Protein AF-A0A1Q5TEV9-F1 (afdb_monomer_lite)

Radius of gyration: 26.61 Å; chains: 1; bounding box: 48×66×104 Å

InterPro domains:
  IPR002022 Pectate lyase [PF00544] (60-199)
  IPR011050 Pectin lyase fold/virulence factor [SSF51126] (22-53)
  IPR011050 Pectin lyase fold/virulence factor [SSF51126] (56-199)
  IPR012334 Pectin lyase fold [G3DSA:2.160.20.10] (52-200)

pLDDT: mean 74.26, std 22.57, range [34.81, 98.56]

Organism: NCBI:txid1316194

Foldseek 3Di:
DDDDDDDDDPDDPPPDPPDPPPDDDPDPAEDFAEDDPDPDDDDDDPDVVVVVVVCPDAAAEHEYELYEYEPEADPLPEADHQYEYEAALYEYYQHPHEHYNAQDNYQYEAFLYEYENGAHDYDDDPHGYAYAADAPVCQCLCCVQVVHGTEHYYYHNYDDDDHHRSVSSVPPDPDDDPDDGDHNVVSVVSSVQQHHPPSPPPPPPVPVPPDPPDPDDDDDDDDDDDDDDDDDDDDDDDDDD

Sequence (241 aa):
MTLQRTILVAFALLGATVQAAGVSGTAFGFATGTTGGGNATPATPSDISQLTDLGYGKNDKVTFTGNYIHHTSGRSPKLEFNSYWHVYNNFWFNNTGHAFDVGEGTKALIEGNVFQQVKTPFLEDSSPGKTFAVTSSDKSTCDSKLGRTCAVNTFTSSGTLSAGDETVLSSWPSGESGIDVLDADQVKSSVLSNAGIGKLSSSSSSRKVRQFDVPAPLAPVLSSADPGATPCATPSGAAPT

Structure (mmCIF, N/CA/C/O backbone):
data_AF-A0A1Q5TEV9-F1
#
_entry.id   AF-A0A1Q5TEV9-F1
#
loop_
_atom_site.group_PDB
_atom_site.id
_atom_site.type_symbol
_atom_site.label_atom_id
_atom_site.label_alt_id
_atom_site.label_comp_id
_atom_site.label_asym_id
_atom_site.label_entity_id
_atom_site.label_seq_id
_atom_site.pdbx_PDB_ins_code
_atom_site.Cartn_x
_atom_site.Cartn_y
_atom_site.Cartn_z
_atom_site.occupancy
_atom_site.B_iso_or_equiv
_atom_site.auth_seq_id
_atom_site.auth_comp_id
_atom_site.auth_asym_id
_atom_site.auth_atom_id
_atom_site.pdbx_PDB_model_num
ATOM 1 N N . MET A 1 1 ? -4.378 -42.571 57.774 1.00 49.28 1 MET A N 1
ATOM 2 C CA . MET A 1 1 ? -3.957 -42.784 56.373 1.00 49.28 1 MET A CA 1
ATOM 3 C C . MET A 1 1 ? -5.203 -43.062 55.545 1.00 49.28 1 MET A C 1
ATOM 5 O O . MET A 1 1 ? -5.669 -44.187 55.565 1.00 49.28 1 MET A O 1
ATOM 9 N N . THR A 1 2 ? -5.765 -42.058 54.870 1.00 38.94 2 THR A N 1
ATOM 10 C CA . THR A 1 2 ? -6.862 -42.243 53.896 1.00 38.94 2 THR A CA 1
ATOM 11 C C . THR A 1 2 ? -6.840 -41.103 52.876 1.00 38.94 2 THR A C 1
ATOM 13 O O . THR A 1 2 ? -7.430 -40.048 53.064 1.00 38.94 2 THR A O 1
ATOM 16 N N . LEU A 1 3 ? -6.025 -41.350 51.851 1.00 43.97 3 LEU A N 1
ATOM 17 C CA . LEU A 1 3 ? -6.140 -41.023 50.428 1.00 43.97 3 LEU A CA 1
ATOM 18 C C . LEU A 1 3 ? -6.980 -39.801 49.997 1.00 43.97 3 LEU A C 1
ATOM 20 O O . LEU A 1 3 ? -8.199 -39.850 49.843 1.00 43.97 3 LEU A O 1
ATOM 24 N N . GLN A 1 4 ? -6.248 -38.737 49.678 1.00 44.50 4 GLN A N 1
ATOM 25 C CA . GLN A 1 4 ? -6.665 -37.542 48.953 1.00 44.50 4 GLN A CA 1
ATOM 26 C C . GLN A 1 4 ? -7.024 -37.924 47.500 1.00 44.50 4 GLN A C 1
ATOM 28 O O . GLN A 1 4 ? -6.181 -38.429 46.760 1.00 44.50 4 GLN A O 1
ATOM 33 N N . ARG A 1 5 ? -8.283 -37.727 47.086 1.00 47.06 5 ARG A N 1
ATOM 34 C CA . ARG A 1 5 ? -8.722 -37.912 45.691 1.00 47.06 5 ARG A CA 1
ATOM 35 C C . ARG A 1 5 ? -8.547 -36.603 44.928 1.00 47.06 5 ARG A C 1
ATOM 37 O O . ARG A 1 5 ? -9.398 -35.722 44.985 1.00 47.06 5 ARG A O 1
ATOM 44 N N . THR A 1 6 ? -7.430 -36.490 44.224 1.00 48.22 6 THR A N 1
ATOM 45 C CA . THR A 1 6 ? -7.148 -35.412 43.274 1.00 48.22 6 THR A CA 1
ATOM 46 C C . THR A 1 6 ? -8.065 -35.564 42.059 1.00 48.22 6 THR A C 1
ATOM 48 O O . THR A 1 6 ? -7.903 -36.491 41.268 1.00 48.22 6 THR A O 1
ATOM 51 N N . ILE A 1 7 ? -9.051 -34.678 41.916 1.00 55.06 7 ILE A N 1
ATOM 52 C CA . ILE A 1 7 ? -9.864 -34.561 40.700 1.00 55.06 7 ILE A CA 1
ATOM 53 C C . ILE A 1 7 ? -9.099 -33.650 39.734 1.00 55.06 7 ILE A C 1
ATOM 55 O O . ILE A 1 7 ? -9.026 -32.440 39.940 1.00 55.06 7 ILE A O 1
ATOM 59 N N . LEU A 1 8 ? -8.501 -34.240 38.694 1.00 45.12 8 LEU A N 1
ATOM 60 C CA . LEU A 1 8 ? -8.042 -33.511 37.512 1.00 45.12 8 LEU A CA 1
ATOM 61 C C . LEU A 1 8 ? -9.272 -32.982 36.762 1.00 45.12 8 LEU A C 1
ATOM 63 O O . LEU A 1 8 ? -10.027 -33.760 36.182 1.00 45.12 8 LEU A O 1
ATOM 67 N N . VAL A 1 9 ? -9.462 -31.664 36.747 1.00 51.12 9 VAL A N 1
ATOM 68 C CA . VAL A 1 9 ? -10.394 -31.006 35.825 1.00 51.12 9 VAL A CA 1
ATOM 69 C C . VAL A 1 9 ? -9.638 -30.749 34.524 1.00 51.12 9 VAL A C 1
ATOM 71 O O . VAL A 1 9 ? -8.831 -29.827 34.431 1.00 51.12 9 VAL A O 1
ATOM 74 N N . ALA A 1 10 ? -9.867 -31.599 33.524 1.00 48.78 10 ALA A N 1
ATOM 75 C CA . ALA A 1 10 ? -9.421 -31.360 32.159 1.00 48.78 10 ALA A CA 1
ATOM 76 C C . ALA A 1 10 ? -10.306 -30.267 31.536 1.00 48.78 10 ALA A C 1
ATOM 78 O O . ALA A 1 10 ? -11.454 -30.518 31.172 1.00 48.78 10 ALA A O 1
ATOM 79 N N . PHE A 1 11 ? -9.785 -29.043 31.436 1.00 47.84 11 PHE A N 1
ATOM 80 C CA . PHE A 1 11 ? -10.389 -27.990 30.621 1.00 47.84 11 PHE A CA 1
ATOM 81 C C . PHE A 1 11 ? -10.175 -28.347 29.145 1.00 47.84 11 PHE A C 1
ATOM 83 O O . PHE A 1 11 ? -9.089 -28.167 28.597 1.00 47.84 11 PHE A O 1
ATOM 90 N N . ALA A 1 12 ? -11.206 -28.902 28.508 1.00 51.69 12 ALA A N 1
ATOM 91 C CA . ALA A 1 12 ? -11.240 -29.066 27.064 1.00 51.69 12 ALA A CA 1
ATOM 92 C C . ALA A 1 12 ? -11.287 -27.672 26.415 1.00 51.69 12 ALA A C 1
ATOM 94 O O . ALA A 1 12 ? -12.281 -26.956 26.532 1.00 51.69 12 ALA A O 1
ATOM 95 N N . LEU A 1 13 ? -10.191 -27.284 25.758 1.00 46.53 13 LEU A N 1
ATOM 96 C CA . LEU A 1 13 ? -10.136 -26.116 24.885 1.00 46.53 13 LEU A CA 1
ATOM 97 C C . LEU A 1 13 ? -11.118 -26.342 23.725 1.00 46.53 13 LEU A C 1
ATOM 99 O O . LEU A 1 13 ? -10.847 -27.111 22.802 1.00 46.53 13 LEU A O 1
ATOM 103 N N . LEU A 1 14 ? -12.268 -25.672 23.773 1.00 49.47 14 LEU A N 1
ATOM 104 C CA . LEU A 1 14 ? -13.134 -25.505 22.614 1.00 49.47 14 LEU A CA 1
ATOM 105 C C . LEU A 1 14 ? -12.445 -24.499 21.680 1.00 49.47 14 LEU A C 1
ATOM 107 O O . LEU A 1 14 ? -12.565 -23.288 21.847 1.00 49.47 14 LEU A O 1
ATOM 111 N N . GLY A 1 15 ? -11.657 -25.005 20.732 1.00 47.19 15 GLY A N 1
ATOM 112 C CA . GLY A 1 15 ? -11.126 -24.196 19.642 1.00 47.19 15 GLY A CA 1
ATOM 113 C C . GLY A 1 15 ? -12.282 -23.698 18.781 1.00 47.19 15 GLY A C 1
ATOM 114 O O . GLY A 1 15 ? -12.928 -24.487 18.093 1.00 47.19 15 GLY A O 1
ATOM 115 N N . ALA A 1 16 ? -12.562 -22.397 18.828 1.00 43.59 16 ALA A N 1
ATOM 116 C CA . ALA A 1 16 ? -13.436 -21.759 17.859 1.00 43.59 16 ALA A CA 1
ATOM 117 C C . ALA A 1 16 ? -12.744 -21.826 16.492 1.00 43.59 16 ALA A C 1
ATOM 119 O O . ALA A 1 16 ? -11.769 -21.123 16.235 1.00 43.59 16 ALA A O 1
ATOM 120 N N . THR A 1 17 ? -13.220 -22.704 15.612 1.00 47.72 17 THR A N 1
ATOM 121 C CA . THR A 1 17 ? -12.857 -22.650 14.198 1.00 47.72 17 THR A CA 1
ATOM 122 C C . THR A 1 17 ? -13.462 -21.372 13.629 1.00 47.72 17 THR A C 1
ATOM 124 O O . THR A 1 17 ? -14.671 -21.324 13.388 1.00 47.72 17 THR A O 1
ATOM 127 N N . VAL A 1 18 ? -12.644 -20.334 13.449 1.00 40.66 18 VAL A N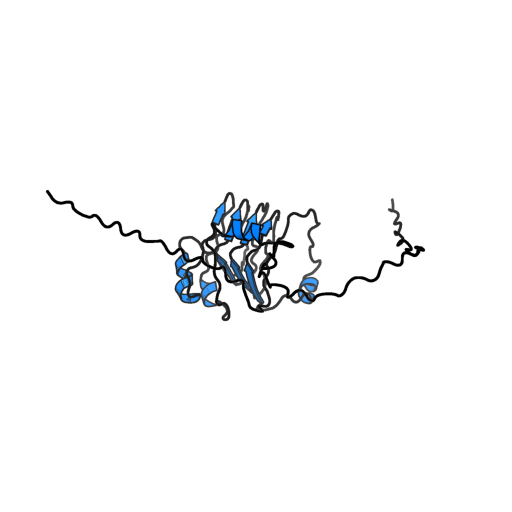 1
ATOM 128 C CA . VAL A 1 18 ? -12.990 -19.184 12.609 1.00 40.66 18 VAL A CA 1
ATOM 129 C C . VAL A 1 18 ? -13.270 -19.735 11.217 1.00 40.66 18 VAL A C 1
ATOM 131 O O . VAL A 1 18 ? -12.376 -20.190 10.506 1.00 40.66 18 VAL A O 1
ATOM 134 N N . GLN A 1 19 ? -14.547 -19.783 10.860 1.00 37.06 19 GLN A N 1
ATOM 135 C CA . GLN A 1 19 ? -14.960 -20.008 9.488 1.00 37.06 19 GLN A CA 1
ATOM 136 C C . GLN A 1 19 ? -14.710 -18.691 8.769 1.00 37.06 19 GLN A C 1
ATOM 138 O O . GLN A 1 19 ? -15.382 -17.703 9.052 1.00 37.06 19 GLN A O 1
ATOM 143 N N . ALA A 1 20 ? -13.718 -18.676 7.878 1.00 36.50 20 ALA A N 1
ATOM 144 C CA . ALA A 1 20 ? -13.546 -17.595 6.923 1.00 36.50 20 ALA A CA 1
ATOM 145 C C . ALA A 1 20 ? -14.853 -17.481 6.127 1.00 36.50 20 ALA A C 1
ATOM 147 O O . ALA A 1 20 ? -15.162 -18.323 5.279 1.00 36.50 20 ALA A O 1
ATOM 148 N N . ALA A 1 21 ? -15.674 -16.494 6.479 1.00 34.81 21 ALA A N 1
ATOM 149 C CA . ALA A 1 21 ? -16.882 -16.187 5.748 1.00 34.81 21 ALA A CA 1
ATOM 150 C C . ALA A 1 21 ? -16.441 -15.664 4.381 1.00 34.81 21 ALA A C 1
ATOM 152 O O . ALA A 1 21 ? -15.852 -14.592 4.273 1.00 34.81 21 ALA A O 1
ATOM 153 N N . GLY A 1 22 ? -16.682 -16.455 3.336 1.00 42.91 22 GLY A N 1
ATOM 154 C CA . GLY A 1 22 ? -16.539 -15.970 1.972 1.00 42.91 22 GLY A CA 1
ATOM 155 C C . GLY A 1 22 ? -17.362 -14.695 1.813 1.00 42.91 22 GLY A C 1
ATOM 156 O O . GLY A 1 22 ? -18.514 -14.639 2.245 1.00 42.91 22 GLY A O 1
ATOM 157 N N . VAL A 1 23 ? -16.759 -13.671 1.212 1.00 36.81 23 VAL A N 1
ATOM 158 C CA . VAL A 1 23 ? -17.450 -12.445 0.808 1.00 36.81 23 VAL A CA 1
ATOM 159 C C . VAL A 1 23 ? -18.697 -12.818 0.003 1.00 36.81 23 VAL A C 1
ATOM 161 O O . VAL A 1 23 ? -18.608 -13.324 -1.113 1.00 36.81 23 VAL A O 1
ATOM 164 N N . SER A 1 24 ? -19.871 -12.595 0.593 1.00 41.16 24 SER A N 1
ATOM 165 C CA . SER A 1 24 ? -21.163 -12.713 -0.077 1.00 41.16 24 SER A CA 1
ATOM 166 C C . SER A 1 24 ? -21.778 -11.325 -0.173 1.00 41.16 24 SER A C 1
ATOM 168 O O . SER A 1 24 ? -22.426 -10.851 0.757 1.00 41.16 24 SER A O 1
ATOM 170 N N . GLY A 1 25 ? -21.571 -10.685 -1.319 1.00 40.25 25 GLY A N 1
ATOM 171 C CA . GLY A 1 25 ? -22.183 -9.416 -1.688 1.00 40.25 25 GLY A CA 1
ATOM 172 C C . GLY A 1 25 ? -21.761 -9.009 -3.097 1.00 40.25 25 GLY A C 1
ATOM 173 O O . GLY A 1 25 ? -20.634 -9.262 -3.515 1.00 40.25 25 GLY A O 1
ATOM 174 N N . THR A 1 26 ? -22.664 -8.388 -3.851 1.00 38.28 26 THR A N 1
ATOM 175 C CA . THR A 1 26 ? -22.340 -7.724 -5.120 1.00 38.28 26 THR A CA 1
ATOM 176 C C . THR A 1 26 ? -21.677 -6.381 -4.818 1.00 38.28 26 THR A C 1
ATOM 178 O O . THR A 1 26 ? -22.368 -5.366 -4.739 1.00 38.28 26 THR A O 1
ATOM 181 N N . ALA A 1 27 ? -20.359 -6.351 -4.618 1.00 37.97 27 ALA A N 1
ATOM 182 C CA . ALA A 1 27 ? -19.628 -5.088 -4.675 1.00 37.97 27 ALA A CA 1
ATOM 183 C C . ALA A 1 27 ? -19.049 -4.914 -6.082 1.00 37.97 27 ALA A C 1
ATOM 185 O O . ALA A 1 27 ? -18.309 -5.764 -6.580 1.00 37.97 27 ALA A O 1
ATOM 186 N N . PHE A 1 28 ? -19.403 -3.812 -6.734 1.00 37.12 28 PHE A N 1
ATOM 187 C CA . PHE A 1 28 ? -18.706 -3.359 -7.929 1.00 37.12 28 PHE A CA 1
ATOM 188 C C . PHE A 1 28 ? -17.264 -2.987 -7.531 1.00 37.12 28 PHE A C 1
ATOM 190 O O . PHE A 1 28 ? -17.086 -2.240 -6.574 1.00 37.12 28 PHE A O 1
ATOM 197 N N . GLY A 1 29 ? -16.248 -3.500 -8.241 1.00 51.00 29 GLY A N 1
ATOM 198 C CA . GLY A 1 29 ? -14.864 -3.008 -8.122 1.00 51.00 29 GLY A CA 1
ATOM 199 C C . GLY A 1 29 ? -13.860 -3.827 -7.292 1.00 51.00 29 GLY A C 1
ATOM 200 O O . GLY A 1 29 ? -12.837 -3.271 -6.901 1.00 51.00 29 GLY A O 1
ATOM 201 N N . PHE A 1 30 ? -14.083 -5.122 -7.036 1.00 54.03 30 PHE A N 1
ATOM 202 C CA . PHE A 1 30 ? -13.032 -5.985 -6.471 1.00 54.03 30 PHE A CA 1
ATOM 203 C C . PHE A 1 30 ? -11.981 -6.345 -7.530 1.00 54.03 30 PHE A C 1
ATOM 205 O O . PHE A 1 30 ? -12.242 -7.139 -8.434 1.00 54.03 30 PHE A O 1
ATOM 212 N N . ALA A 1 31 ? -10.773 -5.804 -7.387 1.00 58.62 31 ALA A N 1
ATOM 213 C CA . ALA A 1 31 ? -9.600 -6.304 -8.092 1.00 58.62 31 ALA A CA 1
ATOM 214 C C . ALA A 1 31 ? -8.951 -7.382 -7.217 1.00 58.62 31 ALA A C 1
ATOM 216 O O . ALA A 1 31 ? -8.295 -7.056 -6.229 1.00 58.62 31 ALA A O 1
ATOM 217 N N . THR A 1 32 ? -9.189 -8.653 -7.546 1.00 60.69 32 THR A N 1
ATOM 218 C CA . THR A 1 32 ? -8.530 -9.816 -6.934 1.00 60.69 32 THR A CA 1
ATOM 219 C C . THR A 1 32 ? -8.003 -10.737 -8.036 1.00 60.69 32 THR A C 1
ATOM 221 O O . THR A 1 32 ? -8.705 -11.006 -9.014 1.00 60.69 32 THR A O 1
ATOM 224 N N . GLY A 1 33 ? -6.756 -11.198 -7.930 1.00 78.50 33 GLY A N 1
ATOM 225 C CA . GLY A 1 33 ? -6.129 -12.016 -8.964 1.00 78.50 33 GLY A CA 1
ATOM 226 C C . GLY A 1 33 ? -4.607 -12.080 -8.881 1.00 78.50 33 GLY A C 1
ATOM 227 O O . GLY A 1 33 ? -3.990 -11.720 -7.881 1.00 78.50 33 GLY A O 1
ATOM 228 N N . THR A 1 34 ? -3.993 -12.568 -9.956 1.00 71.81 34 THR A N 1
ATOM 229 C CA . THR A 1 34 ? -2.537 -12.601 -10.130 1.00 71.81 34 THR A CA 1
ATOM 230 C C . THR A 1 34 ? -2.150 -11.698 -11.296 1.00 71.81 34 THR A C 1
ATOM 232 O O . THR A 1 34 ? -2.820 -11.705 -12.329 1.00 71.81 34 THR A O 1
ATOM 235 N N . THR A 1 35 ? -1.105 -10.891 -11.124 1.00 76.44 35 THR A N 1
ATOM 236 C CA . THR A 1 35 ? -0.570 -10.025 -12.180 1.00 76.44 35 THR A CA 1
ATOM 237 C C . THR A 1 35 ? 0.954 -10.101 -12.228 1.00 76.44 35 THR A C 1
ATOM 239 O O . THR A 1 35 ? 1.624 -10.124 -11.192 1.00 76.44 35 THR A O 1
ATOM 242 N N . GLY A 1 36 ? 1.485 -10.124 -13.454 1.00 70.94 36 GLY A N 1
ATOM 243 C CA . GLY A 1 36 ? 2.908 -10.254 -13.764 1.00 70.94 36 GLY A CA 1
ATOM 244 C C . GLY A 1 36 ? 3.376 -11.696 -14.022 1.00 70.94 36 GLY A C 1
ATOM 245 O O . GLY A 1 36 ? 2.577 -12.621 -14.139 1.00 70.94 36 GLY A O 1
ATOM 246 N N . GLY A 1 37 ? 4.686 -11.888 -14.212 1.00 64.31 37 GLY A N 1
ATOM 247 C CA . GLY A 1 37 ? 5.299 -13.193 -14.532 1.00 64.31 37 GLY A CA 1
ATOM 248 C C . GLY A 1 37 ? 5.242 -13.643 -16.000 1.00 64.31 37 GLY A C 1
ATOM 249 O O . GLY A 1 37 ? 5.690 -14.745 -16.309 1.00 64.31 37 GLY A O 1
ATOM 250 N N . GLY A 1 38 ? 4.731 -12.809 -16.909 1.00 59.50 38 GLY A N 1
ATOM 251 C CA . GLY A 1 38 ? 4.792 -13.040 -18.355 1.00 59.50 38 GLY A CA 1
ATOM 252 C C . GLY A 1 38 ? 5.902 -12.228 -19.029 1.00 59.50 38 GLY A C 1
ATOM 253 O O . GLY A 1 38 ? 6.242 -11.145 -18.567 1.00 59.50 38 GLY A O 1
ATOM 254 N N . ASN A 1 39 ? 6.422 -12.711 -20.161 1.00 58.88 39 ASN A N 1
ATOM 255 C CA . ASN A 1 39 ? 7.349 -11.960 -21.026 1.00 58.88 39 ASN A CA 1
ATOM 256 C C . ASN A 1 39 ? 6.599 -11.089 -22.060 1.00 58.88 39 ASN A C 1
ATOM 258 O O . ASN A 1 39 ? 7.055 -10.910 -23.188 1.00 58.88 39 ASN A O 1
ATOM 262 N N . ALA A 1 40 ? 5.389 -10.637 -21.718 1.00 62.88 40 ALA A N 1
ATOM 263 C CA . ALA A 1 40 ? 4.582 -9.809 -22.604 1.00 62.88 40 ALA A CA 1
ATOM 264 C C . ALA A 1 40 ? 5.187 -8.403 -22.696 1.00 62.88 40 ALA A C 1
ATOM 266 O O . ALA A 1 40 ? 5.644 -7.849 -21.695 1.00 62.88 40 ALA A O 1
ATOM 267 N N . THR A 1 41 ? 5.168 -7.814 -23.890 1.00 57.91 41 THR A N 1
ATOM 268 C CA . THR A 1 41 ? 5.510 -6.402 -24.069 1.00 57.91 41 THR A CA 1
ATOM 269 C C . THR A 1 41 ? 4.549 -5.536 -23.246 1.00 57.91 41 THR A C 1
ATOM 271 O O . THR A 1 41 ? 3.336 -5.751 -23.323 1.00 57.91 41 THR A O 1
ATOM 274 N N . PRO A 1 42 ? 5.0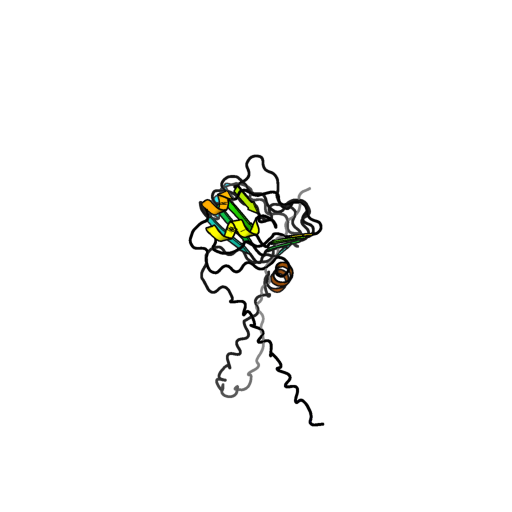47 -4.564 -22.455 1.00 58.69 42 PRO A N 1
ATOM 275 C CA . PRO A 1 42 ? 4.186 -3.664 -21.699 1.00 58.69 42 PRO A CA 1
ATOM 276 C C . PRO A 1 42 ? 3.207 -2.945 -22.627 1.00 58.69 42 PRO A C 1
ATOM 278 O O . PRO A 1 42 ? 3.618 -2.300 -23.593 1.00 58.69 42 PRO A O 1
ATOM 281 N N . ALA A 1 43 ? 1.913 -3.050 -22.336 1.00 62.12 43 ALA A N 1
ATOM 282 C CA . ALA A 1 43 ? 0.911 -2.242 -23.010 1.00 62.12 43 ALA A CA 1
ATOM 283 C C . ALA A 1 43 ? 0.988 -0.815 -22.448 1.00 62.12 43 ALA A C 1
ATOM 285 O O . ALA A 1 43 ? 0.584 -0.566 -21.312 1.00 62.12 43 ALA A O 1
ATOM 286 N N . THR A 1 44 ? 1.527 0.114 -23.237 1.00 61.38 44 THR A N 1
ATOM 287 C CA . THR A 1 44 ? 1.470 1.551 -22.952 1.00 61.38 44 THR A CA 1
ATOM 288 C C . THR A 1 44 ? 0.358 2.141 -23.814 1.00 61.38 44 THR A C 1
ATOM 290 O O . THR A 1 44 ? 0.498 2.125 -25.038 1.00 61.38 44 THR A O 1
ATOM 293 N N . PRO A 1 45 ? -0.747 2.628 -23.224 1.00 60.50 45 PRO A N 1
ATOM 294 C CA . PRO A 1 45 ? -1.763 3.370 -23.963 1.00 60.50 45 PRO A CA 1
ATOM 295 C C . PRO A 1 45 ? -1.104 4.525 -24.716 1.00 60.50 45 PRO A C 1
ATOM 297 O O . PRO A 1 45 ? -0.246 5.208 -24.151 1.00 60.50 45 PRO A O 1
ATOM 300 N N . SER A 1 46 ? -1.463 4.721 -25.984 1.00 69.31 46 SER A N 1
ATOM 301 C CA . SER A 1 46 ? -0.815 5.748 -26.809 1.00 69.31 46 SER A CA 1
ATOM 302 C C . SER A 1 46 ? -1.169 7.158 -26.345 1.00 69.31 46 SER A C 1
ATOM 304 O O . SER A 1 46 ? -0.359 8.065 -26.491 1.00 69.31 46 SER A O 1
ATOM 306 N N . ASP A 1 47 ? -2.352 7.327 -25.743 1.00 65.81 47 ASP A N 1
ATOM 307 C CA . ASP A 1 47 ? -2.911 8.624 -25.380 1.00 65.81 47 ASP A CA 1
ATOM 308 C C . ASP A 1 47 ? -3.839 8.530 -24.164 1.00 65.81 47 ASP A C 1
ATOM 310 O O . ASP A 1 47 ? -4.498 7.516 -23.924 1.00 65.81 47 ASP A O 1
ATOM 314 N N . ILE A 1 48 ? -3.985 9.648 -23.447 1.00 66.00 48 ILE A N 1
ATOM 315 C CA . ILE A 1 48 ? -4.932 9.804 -22.325 1.00 66.00 48 ILE A CA 1
ATOM 316 C C . ILE A 1 48 ? -6.395 9.606 -22.786 1.00 66.00 48 ILE A C 1
ATOM 318 O O . ILE A 1 48 ? -7.261 9.212 -22.004 1.00 66.00 48 ILE A O 1
ATOM 322 N N . SER A 1 49 ? -6.683 9.816 -24.076 1.00 55.03 49 SER A N 1
ATOM 323 C CA . SER A 1 49 ? -7.999 9.540 -24.672 1.00 55.03 49 SER A CA 1
ATOM 324 C C . SER A 1 49 ? -8.360 8.052 -24.645 1.00 55.03 49 SER A C 1
ATOM 326 O O . SER A 1 49 ? -9.511 7.740 -24.353 1.00 55.03 49 SER A O 1
ATOM 328 N N . GLN A 1 50 ? -7.395 7.142 -24.846 1.00 55.66 50 GLN A N 1
ATOM 329 C CA . GLN A 1 50 ? -7.651 5.702 -24.712 1.00 55.66 50 GLN A CA 1
ATOM 330 C C . GLN A 1 50 ? -8.016 5.322 -23.274 1.00 55.66 50 GLN A C 1
ATOM 332 O O . GLN A 1 50 ? -8.737 4.352 -23.058 1.00 55.66 50 GLN A O 1
ATOM 337 N N . LEU A 1 51 ? -7.541 6.100 -22.293 1.00 54.12 51 LEU A N 1
ATOM 338 C CA . LEU A 1 51 ? -7.950 5.934 -20.907 1.00 54.12 51 LEU A CA 1
ATOM 339 C C . LEU A 1 51 ? -9.421 6.354 -20.769 1.00 54.12 51 LEU A C 1
ATOM 341 O O . LEU A 1 51 ? -10.254 5.562 -20.367 1.00 54.12 51 LEU A O 1
ATOM 345 N N . THR A 1 52 ? -9.796 7.549 -21.217 1.00 50.09 52 THR A N 1
ATOM 346 C CA . THR A 1 52 ? -11.158 8.089 -21.012 1.00 50.09 52 THR A CA 1
ATOM 347 C C . THR A 1 52 ? -12.290 7.180 -21.538 1.00 50.09 52 THR A C 1
ATOM 349 O O . THR A 1 52 ? -13.309 7.046 -20.856 1.00 50.09 52 THR A O 1
ATOM 352 N N . ASP A 1 53 ? -12.102 6.491 -22.670 1.00 50.50 53 ASP A N 1
ATOM 353 C CA . ASP A 1 53 ? -13.115 5.591 -23.258 1.00 50.50 53 ASP A CA 1
ATOM 354 C C . ASP A 1 53 ? -13.310 4.268 -22.489 1.00 50.50 53 ASP A C 1
ATOM 356 O O . ASP A 1 53 ? -14.366 3.642 -22.585 1.00 50.50 53 ASP A O 1
ATOM 360 N N . LEU A 1 54 ? -12.337 3.857 -21.670 1.00 53.16 54 LEU A N 1
ATOM 361 C CA . LEU A 1 54 ? -12.440 2.679 -20.796 1.00 53.16 54 LEU A CA 1
ATOM 362 C C . LEU A 1 54 ? -13.138 2.982 -19.456 1.00 53.16 54 LEU A C 1
ATOM 364 O O . LEU A 1 54 ? -13.226 2.103 -18.601 1.00 53.16 54 LEU A O 1
ATOM 368 N N . GLY A 1 55 ? -13.655 4.203 -19.268 1.00 46.44 55 GLY A N 1
ATOM 369 C CA . GLY A 1 55 ? -14.443 4.570 -18.091 1.00 46.44 55 GLY A CA 1
ATOM 370 C C . GLY A 1 55 ? -13.611 4.710 -16.815 1.00 46.44 55 GLY A C 1
ATOM 371 O O . GLY A 1 55 ? -13.932 4.092 -15.806 1.00 46.44 55 GLY A O 1
ATOM 372 N N . TYR A 1 56 ? -12.557 5.533 -16.841 1.00 56.16 56 TYR A N 1
ATOM 373 C CA . TYR A 1 56 ? -11.784 5.873 -15.638 1.00 56.16 56 TYR A CA 1
ATOM 374 C C . TYR A 1 56 ? -12.646 6.775 -14.756 1.00 56.16 56 TYR A C 1
ATOM 376 O O . TYR A 1 56 ? -12.879 7.951 -15.064 1.00 56.16 56 TYR A O 1
ATOM 384 N N . GLY A 1 57 ? -13.218 6.183 -13.714 1.00 56.31 57 GLY A N 1
ATOM 385 C CA . GLY A 1 57 ? -14.303 6.773 -12.965 1.00 56.31 57 GLY A CA 1
ATOM 386 C C . GLY A 1 57 ? -13.824 7.892 -12.050 1.00 56.31 57 GLY A C 1
ATOM 387 O O . GLY A 1 57 ? -12.885 7.798 -11.259 1.00 56.31 57 GLY A O 1
ATOM 388 N N . LYS A 1 58 ? -14.497 9.031 -12.179 1.00 65.81 58 LYS A N 1
ATOM 389 C CA . LYS A 1 58 ? -14.334 10.149 -11.256 1.00 65.81 58 LYS A CA 1
ATOM 390 C C . LYS A 1 58 ? -15.047 9.773 -9.958 1.00 65.81 58 LYS A C 1
ATOM 392 O O . LYS A 1 58 ? -16.261 9.582 -9.970 1.00 65.81 58 LYS A O 1
ATOM 397 N N . ASN A 1 59 ? -14.313 9.765 -8.848 1.00 76.19 59 ASN A N 1
ATOM 398 C CA . ASN A 1 59 ? -14.744 9.327 -7.514 1.00 76.19 59 ASN A CA 1
ATOM 399 C C . ASN A 1 59 ? -14.868 7.808 -7.345 1.00 76.19 59 ASN A C 1
ATOM 401 O O . ASN A 1 59 ? -15.715 7.342 -6.577 1.00 76.19 59 ASN A O 1
ATOM 405 N N . ASP A 1 60 ? -14.016 7.046 -8.028 1.00 84.94 60 ASP A N 1
ATOM 406 C CA . ASP A 1 60 ? -13.952 5.601 -7.833 1.00 84.94 60 ASP A CA 1
ATOM 407 C C . ASP A 1 60 ? -13.629 5.245 -6.383 1.00 84.94 60 ASP A C 1
ATOM 409 O O . ASP A 1 60 ? -12.823 5.902 -5.724 1.00 84.94 60 ASP A O 1
ATOM 413 N N . LYS A 1 61 ? -14.277 4.188 -5.894 1.00 87.56 61 LYS A N 1
ATOM 414 C CA . LYS A 1 61 ? -14.000 3.556 -4.604 1.00 87.56 61 LYS A CA 1
ATOM 415 C C . LYS A 1 61 ? -13.530 2.141 -4.896 1.00 87.56 61 LYS A C 1
ATOM 417 O O . LYS A 1 61 ? -14.339 1.287 -5.249 1.00 87.56 61 LYS A O 1
ATOM 422 N N . VAL A 1 62 ? -12.229 1.919 -4.810 1.00 88.38 62 VAL A N 1
ATOM 423 C CA . VAL A 1 62 ? -11.591 0.668 -5.206 1.00 88.38 62 VAL A CA 1
ATOM 424 C C . VAL A 1 62 ? -11.144 -0.090 -3.969 1.00 88.38 62 VAL A C 1
ATOM 426 O O . VAL A 1 62 ? -10.369 0.416 -3.157 1.00 88.38 62 VAL A O 1
ATOM 429 N N . THR A 1 63 ? -11.592 -1.338 -3.865 1.00 90.00 63 THR A N 1
ATOM 430 C CA . THR A 1 63 ? -11.052 -2.306 -2.914 1.00 90.00 63 THR A CA 1
ATOM 431 C C . THR A 1 63 ? -10.065 -3.208 -3.648 1.00 90.00 63 THR A C 1
ATOM 433 O O . THR A 1 63 ? -10.442 -4.019 -4.497 1.00 90.00 63 THR A O 1
ATOM 436 N N . PHE A 1 64 ? -8.785 -3.058 -3.322 1.00 92.88 64 PHE A N 1
ATOM 437 C CA . PHE A 1 64 ? -7.684 -3.803 -3.919 1.00 92.88 64 PHE A CA 1
ATOM 438 C C . PHE A 1 64 ? -7.144 -4.799 -2.891 1.00 92.88 64 PHE A C 1
ATOM 440 O O . PHE A 1 64 ? -6.390 -4.425 -1.990 1.00 92.88 64 PHE A O 1
ATOM 447 N N . THR A 1 65 ? -7.564 -6.063 -2.990 1.00 93.88 65 THR A N 1
ATOM 448 C CA . THR A 1 65 ? -7.276 -7.068 -1.958 1.00 93.88 65 THR A CA 1
ATOM 449 C C . THR A 1 65 ? -7.048 -8.478 -2.493 1.00 93.88 65 THR A C 1
ATOM 451 O O . THR A 1 65 ? -7.578 -8.869 -3.537 1.00 93.88 65 THR A O 1
ATOM 454 N N . GLY A 1 66 ? -6.247 -9.259 -1.762 1.00 93.12 66 GLY A N 1
ATOM 455 C CA . GLY A 1 66 ? -5.988 -10.665 -2.062 1.00 93.12 66 GLY A CA 1
ATOM 456 C C . GLY A 1 66 ? -5.191 -10.888 -3.347 1.00 93.12 66 GLY A C 1
ATOM 457 O O . GLY A 1 66 ? -5.223 -11.986 -3.898 1.00 93.12 66 GLY A O 1
ATOM 458 N N . ASN A 1 67 ? -4.509 -9.864 -3.863 1.00 95.25 67 ASN A N 1
ATOM 459 C CA . ASN A 1 67 ? -3.778 -9.962 -5.120 1.00 95.25 67 ASN A CA 1
ATOM 460 C C . ASN A 1 67 ? -2.367 -10.507 -4.922 1.00 95.25 67 ASN A C 1
ATOM 462 O O . ASN A 1 67 ? -1.670 -10.128 -3.976 1.00 95.25 67 ASN A O 1
ATOM 466 N N . TYR A 1 68 ? -1.914 -11.312 -5.886 1.00 95.94 68 TYR A N 1
ATOM 467 C CA . TYR A 1 68 ? -0.507 -11.666 -6.043 1.00 95.94 68 TYR A CA 1
ATOM 468 C C . TYR A 1 68 ? 0.124 -10.850 -7.175 1.00 95.94 68 TYR A C 1
ATOM 470 O O . TYR A 1 68 ? -0.106 -11.128 -8.354 1.00 95.94 68 TYR A O 1
ATOM 478 N N . ILE A 1 69 ? 0.920 -9.845 -6.815 1.00 96.81 69 ILE A N 1
ATOM 479 C CA . ILE A 1 69 ? 1.607 -8.955 -7.753 1.00 96.81 69 ILE A CA 1
ATOM 480 C C . ILE A 1 69 ? 3.068 -9.372 -7.812 1.00 96.81 69 ILE A C 1
ATOM 482 O O . ILE A 1 69 ? 3.786 -9.229 -6.821 1.00 96.81 69 ILE A O 1
ATOM 486 N N . HIS A 1 70 ? 3.536 -9.886 -8.947 1.00 96.06 70 HIS A N 1
ATOM 487 C CA . HIS A 1 70 ? 4.885 -10.437 -8.992 1.00 96.06 70 HIS A CA 1
ATOM 488 C C . HIS A 1 70 ? 5.643 -10.217 -10.287 1.00 96.06 70 HIS A C 1
ATOM 490 O O . HIS A 1 70 ? 5.064 -10.241 -11.365 1.00 96.06 70 HIS A O 1
ATOM 496 N N . HIS A 1 71 ? 6.971 -10.123 -10.193 1.00 95.94 71 HIS A N 1
ATOM 497 C CA . HIS A 1 71 ? 7.838 -9.965 -11.366 1.00 95.94 71 HIS A CA 1
ATOM 498 C C . HIS A 1 71 ? 7.429 -8.741 -12.199 1.00 95.94 71 HIS A C 1
ATOM 500 O O . HIS A 1 71 ? 7.226 -8.830 -13.409 1.00 95.94 71 HIS A O 1
ATOM 506 N N . THR A 1 72 ? 7.258 -7.605 -11.521 1.00 93.69 72 THR A N 1
ATOM 507 C CA . THR A 1 72 ? 6.900 -6.315 -12.126 1.00 93.69 72 THR A CA 1
ATOM 508 C C . THR A 1 72 ? 8.039 -5.305 -11.971 1.00 93.69 72 THR A C 1
ATOM 510 O O . THR A 1 72 ? 9.037 -5.564 -11.299 1.00 93.69 72 THR A O 1
ATOM 513 N N . SER A 1 73 ? 7.929 -4.144 -12.615 1.00 93.81 73 SER A N 1
ATOM 514 C CA . SER A 1 73 ? 8.973 -3.106 -12.571 1.00 93.81 73 SER A CA 1
ATOM 515 C C . SER A 1 73 ? 8.443 -1.689 -12.338 1.00 93.81 73 SER A C 1
ATOM 517 O O . SER A 1 73 ? 9.228 -0.751 -12.226 1.00 93.81 73 SER A O 1
ATOM 519 N N . GLY A 1 74 ? 7.129 -1.500 -12.263 1.00 91.31 74 GLY A N 1
ATOM 520 C CA . GLY A 1 74 ? 6.508 -0.186 -12.126 1.00 91.31 74 GLY A CA 1
ATOM 521 C C . GLY A 1 74 ? 4.994 -0.292 -12.046 1.00 91.31 74 GLY A C 1
ATOM 522 O O . GLY A 1 74 ? 4.438 -1.348 -12.365 1.00 91.31 74 GLY A O 1
ATOM 523 N N . ARG A 1 75 ? 4.333 0.806 -11.659 1.00 92.19 75 ARG A N 1
ATOM 524 C CA . ARG A 1 75 ? 2.871 0.994 -11.769 1.00 92.19 75 ARG A CA 1
ATOM 525 C C . ARG A 1 75 ? 2.061 -0.206 -11.285 1.00 92.19 75 ARG A C 1
ATOM 527 O O . ARG A 1 75 ? 1.132 -0.665 -11.944 1.00 92.19 75 ARG A O 1
ATOM 534 N N . SER A 1 76 ? 2.450 -0.741 -10.141 1.00 92.88 76 SER A N 1
ATOM 535 C CA . SER A 1 76 ? 1.921 -1.978 -9.590 1.00 92.88 76 SER A CA 1
ATOM 536 C C . SER A 1 76 ? 1.326 -1.719 -8.206 1.00 92.88 76 SER A C 1
ATOM 538 O O . SER A 1 76 ? 1.828 -2.293 -7.244 1.00 92.88 76 SER A O 1
ATOM 540 N N . PRO A 1 77 ? 0.276 -0.891 -8.066 1.00 93.62 77 PRO A N 1
ATOM 541 C CA . PRO A 1 77 ? -0.465 -0.158 -9.103 1.00 93.62 77 PRO A CA 1
ATOM 542 C C . PRO A 1 77 ? -0.014 1.307 -9.295 1.00 93.62 77 PRO A C 1
ATOM 544 O O . PRO A 1 77 ? 0.702 1.872 -8.469 1.00 93.62 77 PRO A O 1
ATOM 547 N N . LYS A 1 78 ? -0.490 1.937 -10.376 1.00 91.38 78 LYS A N 1
ATOM 548 C CA . LYS A 1 78 ? -0.576 3.401 -10.492 1.00 91.38 78 LYS A CA 1
ATOM 549 C C . LYS A 1 78 ? -1.968 3.848 -10.049 1.00 91.38 78 LYS A C 1
ATOM 551 O O . LYS A 1 78 ? -2.955 3.359 -10.595 1.00 91.38 78 LYS A O 1
ATOM 556 N N . LEU A 1 79 ? -2.032 4.713 -9.044 1.00 91.31 79 LEU A N 1
ATOM 557 C CA . LEU A 1 79 ? -3.261 5.277 -8.495 1.00 91.31 79 LEU A CA 1
ATOM 558 C C . LEU A 1 79 ? -3.344 6.735 -8.929 1.00 91.31 79 LEU A C 1
ATOM 560 O O . LEU A 1 79 ? -2.438 7.506 -8.636 1.00 91.31 79 LEU A O 1
ATOM 564 N N . GLU A 1 80 ? -4.395 7.117 -9.638 1.00 86.12 80 GLU A N 1
ATOM 565 C CA . GLU A 1 80 ? -4.535 8.475 -10.160 1.00 86.12 80 GLU A CA 1
ATOM 566 C C . GLU A 1 80 ? -5.974 8.971 -10.067 1.00 86.12 80 GLU A C 1
ATOM 568 O O . GLU A 1 80 ? -6.910 8.217 -9.768 1.00 86.12 80 GLU A O 1
ATOM 573 N N . PHE A 1 81 ? -6.120 10.260 -10.383 1.00 83.50 81 PHE A N 1
ATOM 574 C CA . PHE A 1 81 ? -7.379 10.987 -10.426 1.00 83.50 81 PHE A CA 1
ATOM 575 C C . PHE A 1 81 ? -8.060 11.063 -9.052 1.00 83.50 81 PHE A C 1
ATOM 577 O O . PHE A 1 81 ? -7.531 10.654 -8.022 1.00 83.50 81 PHE A O 1
ATOM 584 N N . ASN A 1 82 ? -9.273 11.615 -9.026 1.00 86.38 82 ASN A N 1
ATOM 585 C CA . ASN A 1 82 ? -10.088 11.636 -7.817 1.00 86.38 82 ASN A CA 1
ATOM 586 C C . ASN A 1 82 ? -10.606 10.223 -7.530 1.00 86.38 82 ASN A C 1
ATOM 588 O O . ASN A 1 82 ? -11.683 9.860 -7.999 1.00 86.38 82 ASN A O 1
ATOM 592 N N . SER A 1 83 ? -9.843 9.436 -6.775 1.00 88.44 83 SER A N 1
ATOM 593 C CA . SER A 1 83 ? -10.183 8.060 -6.412 1.00 88.44 83 SER A CA 1
ATOM 594 C C . SER A 1 83 ? -9.863 7.754 -4.946 1.00 88.44 83 SER A C 1
ATOM 596 O O . SER A 1 83 ? -9.017 8.392 -4.313 1.00 88.44 83 SER A O 1
ATOM 598 N N . TYR A 1 84 ? -10.582 6.781 -4.395 1.00 90.81 84 TYR A N 1
ATOM 599 C CA . TYR A 1 84 ? -10.429 6.247 -3.049 1.00 90.81 84 TYR A CA 1
ATOM 600 C C . TYR A 1 84 ? -10.003 4.791 -3.151 1.00 90.81 84 TYR A C 1
ATOM 602 O O . TYR A 1 84 ? -10.705 3.994 -3.767 1.00 90.81 84 TYR A O 1
ATOM 610 N N . TRP A 1 85 ? -8.878 4.440 -2.539 1.00 93.19 85 TRP A N 1
ATOM 611 C CA . TRP A 1 85 ? -8.319 3.095 -2.611 1.00 93.19 85 TRP A CA 1
ATOM 612 C C . TRP A 1 85 ? -8.138 2.513 -1.225 1.00 93.19 85 TRP A C 1
ATOM 614 O O . TRP A 1 85 ? -7.391 3.056 -0.414 1.00 93.19 85 TRP A O 1
ATOM 624 N N . HIS A 1 86 ? -8.775 1.376 -0.980 1.00 94.31 86 HIS A N 1
ATOM 625 C CA . HIS A 1 86 ? -8.452 0.528 0.152 1.00 94.31 86 HIS A CA 1
ATOM 626 C C . HIS A 1 86 ? -7.611 -0.644 -0.330 1.00 94.31 86 HIS A C 1
ATOM 628 O O . HIS A 1 86 ? -8.095 -1.527 -1.041 1.00 94.31 86 HIS A O 1
ATOM 634 N N . VAL A 1 87 ? -6.337 -0.631 0.037 1.00 96.38 87 VAL A N 1
ATOM 635 C CA . VAL A 1 87 ? -5.341 -1.592 -0.414 1.00 96.38 87 VAL A CA 1
ATOM 636 C C . VAL A 1 87 ? -4.929 -2.462 0.764 1.00 96.38 87 VAL A C 1
ATOM 638 O O . VAL A 1 87 ? -4.138 -2.031 1.604 1.00 96.38 87 VAL A O 1
ATOM 641 N N . TYR A 1 88 ? -5.441 -3.691 0.829 1.00 96.50 88 TYR A N 1
ATOM 642 C CA . TYR A 1 88 ? -5.162 -4.577 1.960 1.00 96.50 88 TYR A CA 1
ATOM 643 C C . TYR A 1 88 ? -4.976 -6.043 1.595 1.00 96.50 88 TYR A C 1
ATOM 645 O O . TYR A 1 88 ? -5.566 -6.538 0.640 1.00 96.50 88 TYR A O 1
ATOM 653 N N . ASN A 1 89 ? -4.165 -6.758 2.378 1.00 97.31 89 ASN A N 1
ATOM 654 C CA . ASN A 1 89 ? -3.899 -8.195 2.229 1.00 97.31 89 ASN A CA 1
ATOM 655 C C . ASN A 1 89 ? -3.474 -8.635 0.819 1.00 97.31 89 ASN A C 1
ATOM 657 O O . ASN A 1 89 ? -3.860 -9.699 0.336 1.00 97.31 89 ASN A O 1
ATOM 661 N N . ASN A 1 90 ? -2.643 -7.833 0.159 1.00 98.12 90 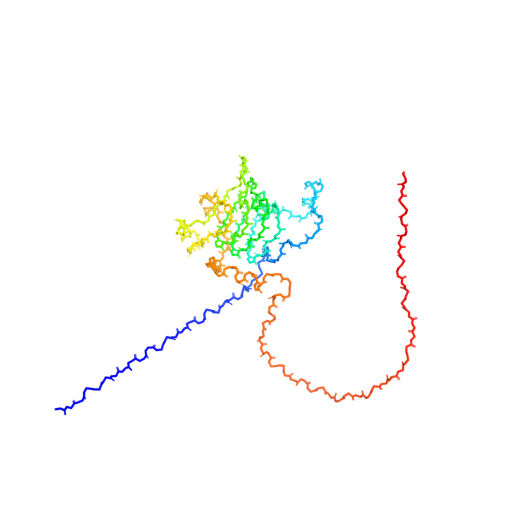ASN A N 1
ATOM 662 C CA . ASN A 1 90 ? -1.988 -8.212 -1.087 1.00 98.12 90 ASN A CA 1
ATOM 663 C C . ASN A 1 90 ? -0.538 -8.635 -0.828 1.00 98.12 90 ASN A C 1
ATOM 665 O O . ASN A 1 90 ? 0.090 -8.224 0.155 1.00 98.12 90 ASN A O 1
ATOM 669 N N . PHE A 1 91 ? 0.009 -9.429 -1.746 1.00 98.12 91 PHE A N 1
ATOM 670 C CA . PHE A 1 91 ? 1.399 -9.863 -1.715 1.00 98.12 91 PHE A CA 1
ATOM 671 C C . PHE A 1 91 ? 2.146 -9.371 -2.956 1.00 98.12 91 PHE A C 1
ATOM 673 O O . PHE A 1 91 ? 1.871 -9.816 -4.073 1.00 98.12 91 PHE A O 1
ATOM 680 N N . TRP A 1 92 ? 3.126 -8.493 -2.745 1.00 98.44 92 TRP A N 1
ATOM 681 C CA . TRP A 1 92 ? 4.093 -8.091 -3.761 1.00 98.44 92 TRP A CA 1
ATOM 682 C C . TRP A 1 92 ? 5.363 -8.928 -3.675 1.00 98.44 92 TRP A C 1
ATOM 684 O O . TRP A 1 92 ? 5.966 -9.041 -2.604 1.00 98.44 92 TRP A O 1
ATOM 694 N N . PHE A 1 93 ? 5.805 -9.461 -4.813 1.00 98.12 93 PHE A N 1
ATOM 695 C CA . PHE A 1 93 ? 7.013 -10.272 -4.899 1.00 98.12 93 PHE A CA 1
ATOM 696 C C . PHE A 1 93 ? 7.886 -9.933 -6.108 1.00 98.12 93 PHE A C 1
ATOM 698 O O . PHE A 1 93 ? 7.416 -9.954 -7.240 1.00 98.12 93 PHE A O 1
ATOM 705 N N . ASN A 1 94 ? 9.185 -9.734 -5.889 1.00 97.00 94 ASN A N 1
ATOM 706 C CA . ASN A 1 94 ? 10.167 -9.553 -6.962 1.00 97.00 94 ASN A CA 1
ATOM 707 C C . ASN A 1 94 ? 9.792 -8.393 -7.905 1.00 97.00 94 ASN A C 1
ATOM 709 O O . ASN A 1 94 ? 9.454 -8.595 -9.072 1.00 97.00 94 ASN A O 1
ATOM 713 N N . ASN A 1 95 ? 9.808 -7.171 -7.374 1.00 97.12 95 ASN A N 1
ATOM 714 C CA . ASN A 1 95 ? 9.651 -5.955 -8.162 1.00 97.12 95 ASN A CA 1
ATOM 715 C C . ASN A 1 95 ? 10.996 -5.227 -8.264 1.00 97.12 95 ASN A C 1
ATOM 717 O O . ASN A 1 95 ? 11.573 -4.808 -7.256 1.00 97.12 95 ASN A O 1
ATOM 721 N N . THR A 1 96 ? 11.489 -5.077 -9.493 1.00 96.38 96 THR A N 1
ATOM 722 C CA . THR A 1 96 ? 12.836 -4.555 -9.776 1.00 96.38 96 THR A CA 1
ATOM 723 C C . THR A 1 96 ? 12.902 -3.029 -9.894 1.00 96.38 96 THR A C 1
ATOM 725 O O . THR A 1 96 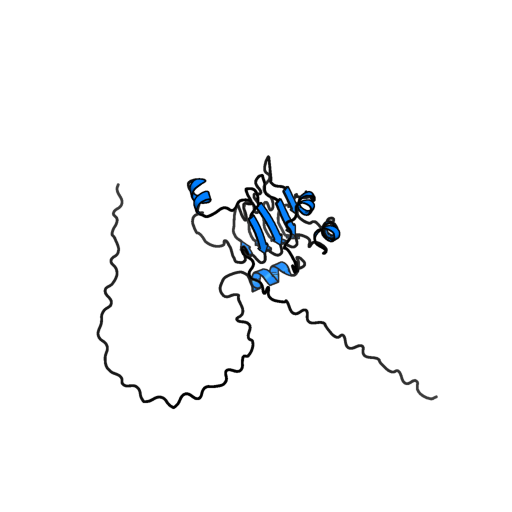? 14.002 -2.471 -9.946 1.00 96.38 96 THR A O 1
ATOM 728 N N . GLY A 1 97 ? 11.752 -2.351 -9.915 1.00 96.06 97 GLY A N 1
ATOM 729 C CA . GLY A 1 97 ? 11.625 -0.897 -10.001 1.00 96.06 97 GLY A CA 1
ATOM 730 C C . GLY A 1 97 ? 10.792 -0.352 -8.846 1.00 96.06 97 GLY A C 1
ATOM 731 O O . GLY A 1 97 ? 11.279 -0.339 -7.716 1.00 96.06 97 GLY A O 1
ATOM 732 N N . HIS A 1 98 ? 9.564 0.103 -9.117 1.00 95.88 98 HIS A N 1
ATOM 733 C CA . HIS A 1 98 ? 8.647 0.596 -8.080 1.00 95.88 98 HIS A CA 1
ATOM 734 C C . HIS A 1 98 ? 7.286 -0.123 -8.065 1.00 95.88 98 HIS A C 1
ATOM 736 O O . HIS A 1 98 ? 6.850 -0.671 -9.080 1.00 95.88 98 HIS A O 1
ATOM 742 N N . ALA A 1 99 ? 6.608 -0.124 -6.911 1.00 96.12 99 ALA A N 1
ATOM 743 C CA . ALA A 1 99 ? 5.248 -0.647 -6.766 1.00 96.12 99 ALA A CA 1
ATOM 744 C C . ALA A 1 99 ? 4.204 0.469 -6.911 1.00 96.12 99 ALA A C 1
ATOM 746 O O . ALA A 1 99 ? 3.691 0.649 -8.016 1.00 96.12 99 ALA A O 1
ATOM 747 N N . PHE A 1 100 ? 3.915 1.221 -5.846 1.00 96.62 100 PHE A N 1
ATOM 748 C CA . PHE A 1 100 ? 2.939 2.308 -5.891 1.00 96.62 100 PHE A CA 1
ATOM 749 C C . PHE A 1 100 ? 3.489 3.534 -6.619 1.00 96.62 100 PHE A C 1
ATOM 751 O O . PHE A 1 100 ? 4.573 4.018 -6.300 1.00 96.62 100 PHE A O 1
ATOM 758 N N . ASP A 1 101 ? 2.697 4.044 -7.555 1.00 93.94 101 ASP A N 1
ATOM 759 C CA . ASP A 1 101 ? 2.829 5.358 -8.192 1.00 93.94 101 ASP A CA 1
ATOM 760 C C . ASP A 1 101 ? 1.513 6.100 -7.910 1.00 93.94 101 ASP A C 1
ATOM 762 O O . ASP A 1 101 ? 0.485 5.758 -8.492 1.00 93.94 101 ASP A O 1
ATOM 766 N N . VAL A 1 102 ? 1.504 7.007 -6.927 1.00 93.31 102 VAL A N 1
ATOM 767 C CA . VAL A 1 102 ? 0.276 7.652 -6.427 1.00 93.31 102 VAL A CA 1
ATOM 768 C C . VAL A 1 102 ? 0.229 9.108 -6.871 1.00 93.31 102 VAL A C 1
ATOM 770 O O . VAL A 1 102 ? 0.837 9.972 -6.246 1.00 93.31 102 VAL A O 1
ATOM 773 N N . GLY A 1 103 ? -0.542 9.385 -7.917 1.00 91.31 103 GLY A N 1
ATOM 774 C CA . GLY A 1 103 ? -0.762 10.727 -8.439 1.00 91.31 103 GLY A CA 1
ATOM 775 C C . GLY A 1 103 ? -1.780 11.544 -7.641 1.00 91.31 103 GLY A C 1
ATOM 776 O O . GLY A 1 103 ? -2.552 11.023 -6.823 1.00 91.31 103 GLY A O 1
ATOM 777 N N . GLU A 1 104 ? -1.775 12.847 -7.914 1.00 90.81 104 GLU A N 1
ATOM 778 C CA . GLU A 1 104 ? -2.632 13.858 -7.293 1.00 90.81 104 GLU A CA 1
ATOM 779 C C . GLU A 1 104 ? -4.130 13.483 -7.330 1.00 90.81 104 GLU A C 1
ATOM 781 O O . GLU A 1 104 ? -4.626 12.842 -8.258 1.00 90.81 104 GLU A O 1
ATOM 786 N N . GLY A 1 105 ? -4.868 13.894 -6.293 1.00 89.31 105 GLY A N 1
ATOM 787 C CA . GLY A 1 105 ? -6.314 13.661 -6.160 1.00 89.31 105 GLY A CA 1
ATOM 788 C C . GLY A 1 105 ? -6.688 12.323 -5.513 1.00 89.31 105 GLY A C 1
ATOM 789 O O . GLY A 1 105 ? -7.781 12.203 -4.946 1.00 89.31 105 GLY A O 1
ATOM 790 N N . THR A 1 106 ? -5.767 11.358 -5.503 1.00 92.31 106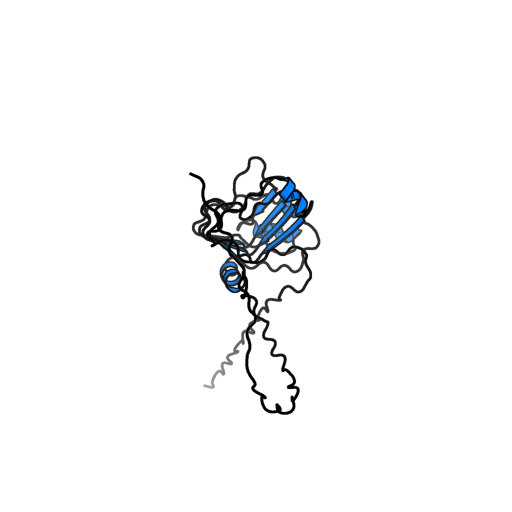 THR A N 1
ATOM 791 C CA . THR A 1 106 ? -5.967 10.040 -4.887 1.00 92.31 106 THR A CA 1
ATOM 792 C C . THR A 1 106 ? -5.996 10.126 -3.360 1.00 92.31 106 THR A C 1
ATOM 794 O O . THR A 1 106 ? -5.252 10.903 -2.752 1.00 92.31 106 THR A O 1
ATOM 797 N N . LYS A 1 107 ? -6.824 9.288 -2.726 1.00 94.62 107 LYS A N 1
ATOM 798 C CA . LYS A 1 107 ? -6.768 8.982 -1.290 1.00 94.62 107 LYS A CA 1
ATOM 799 C C . LYS A 1 107 ? -6.637 7.473 -1.082 1.00 94.62 107 LYS A C 1
ATOM 801 O O . LYS A 1 107 ? -7.544 6.736 -1.459 1.00 94.62 107 LYS A O 1
ATOM 806 N N . ALA A 1 108 ? -5.541 7.013 -0.484 1.00 95.62 108 ALA A N 1
ATOM 807 C CA . ALA A 1 108 ? -5.254 5.588 -0.322 1.00 95.62 108 ALA A CA 1
ATOM 808 C C . ALA A 1 108 ? -5.015 5.195 1.144 1.00 95.62 108 ALA A C 1
ATOM 810 O O . ALA A 1 108 ? -4.171 5.786 1.816 1.00 95.62 108 ALA A O 1
ATOM 811 N N . LEU A 1 109 ? -5.735 4.177 1.620 1.00 96.06 109 LEU A N 1
ATOM 812 C CA . LEU A 1 109 ? -5.440 3.442 2.852 1.00 96.06 109 LEU A CA 1
ATOM 813 C C . LEU A 1 109 ? -4.715 2.153 2.476 1.00 96.06 109 LEU A C 1
ATOM 815 O O . LEU A 1 109 ? -5.246 1.354 1.704 1.00 96.06 109 LEU A O 1
ATOM 819 N N . ILE A 1 110 ? -3.515 1.957 3.012 1.00 97.31 110 ILE A N 1
ATOM 820 C CA . ILE A 1 110 ? -2.670 0.798 2.724 1.00 97.31 110 ILE A CA 1
ATOM 821 C C . ILE A 1 110 ? -2.386 0.076 4.039 1.00 97.31 110 ILE A C 1
ATOM 823 O O . ILE A 1 110 ? -1.666 0.596 4.891 1.00 97.31 110 ILE A O 1
ATOM 827 N N . GLU A 1 111 ? -2.914 -1.130 4.219 1.00 96.88 111 GLU A N 1
ATOM 828 C CA . GLU A 1 111 ? -2.789 -1.869 5.481 1.00 96.88 111 GLU A CA 1
ATOM 829 C C . GLU A 1 111 ? -2.672 -3.382 5.279 1.00 96.88 111 GLU A C 1
ATOM 831 O O . GLU A 1 111 ? -3.179 -3.938 4.311 1.00 96.88 111 GLU A O 1
ATOM 836 N N . GLY A 1 112 ? -1.972 -4.074 6.177 1.00 97.19 112 GLY A N 1
ATOM 837 C CA . GLY A 1 112 ? -1.899 -5.537 6.163 1.00 97.19 112 GLY A CA 1
ATOM 838 C C . GLY A 1 112 ? -1.363 -6.134 4.858 1.00 97.19 112 GLY A C 1
ATOM 839 O O . GLY A 1 112 ? -1.798 -7.211 4.464 1.00 97.19 112 GLY A O 1
ATOM 840 N N . ASN A 1 113 ? -0.481 -5.445 4.131 1.00 98.50 113 ASN A N 1
ATOM 841 C CA . ASN A 1 113 ? 0.134 -5.973 2.910 1.00 98.50 113 ASN A CA 1
ATOM 842 C C . ASN A 1 113 ? 1.530 -6.551 3.177 1.00 98.50 113 ASN A C 1
ATOM 844 O O . ASN A 1 113 ? 2.202 -6.190 4.147 1.00 98.50 113 ASN A O 1
ATOM 848 N N . VAL A 1 114 ? 1.991 -7.423 2.279 1.00 98.50 114 VAL A N 1
ATOM 849 C CA . VAL A 1 114 ? 3.328 -8.032 2.333 1.00 98.50 114 VAL A CA 1
ATOM 850 C C . VAL A 1 114 ? 4.137 -7.611 1.110 1.00 98.50 114 VAL A C 1
ATOM 852 O O . VAL A 1 114 ? 3.729 -7.859 -0.024 1.00 98.50 114 VAL A O 1
ATOM 855 N N . PHE A 1 115 ? 5.317 -7.034 1.333 1.00 98.56 115 PHE A N 1
ATOM 856 C CA . PHE A 1 115 ? 6.265 -6.645 0.289 1.00 98.56 115 PHE A CA 1
ATOM 857 C C . PHE A 1 115 ? 7.554 -7.448 0.423 1.00 98.56 115 PHE A C 1
ATOM 859 O O . PHE A 1 115 ? 8.352 -7.219 1.336 1.00 98.56 115 PHE A O 1
ATOM 866 N N . GLN A 1 116 ? 7.814 -8.348 -0.519 1.00 98.50 116 GLN A N 1
ATOM 867 C CA . GLN A 1 116 ? 9.037 -9.141 -0.546 1.00 98.50 116 GLN A CA 1
ATOM 868 C C . GLN A 1 116 ? 9.835 -8.869 -1.822 1.00 98.50 116 GLN A C 1
ATOM 870 O O . GLN A 1 116 ? 9.325 -9.063 -2.922 1.00 98.50 116 GLN A O 1
ATOM 875 N N . GLN A 1 117 ? 11.107 -8.488 -1.686 1.00 98.31 117 GLN A N 1
ATOM 876 C CA . GLN A 1 117 ? 11.969 -8.164 -2.833 1.00 98.31 117 GLN A CA 1
ATOM 877 C C . GLN A 1 117 ? 11.366 -7.063 -3.720 1.00 98.31 117 GLN A C 1
ATOM 879 O O . GLN A 1 117 ? 11.337 -7.177 -4.944 1.00 98.31 117 GLN A O 1
ATOM 884 N N . VAL A 1 118 ? 10.839 -6.009 -3.097 1.00 98.50 118 VAL A N 1
ATOM 885 C CA . VAL A 1 118 ? 10.292 -4.835 -3.787 1.00 98.50 118 VAL A CA 1
ATOM 886 C C . VAL A 1 118 ? 11.269 -3.686 -3.617 1.00 98.50 118 VAL A C 1
ATOM 888 O O . VAL A 1 118 ? 11.422 -3.170 -2.509 1.00 98.50 118 VAL A O 1
ATOM 891 N N . LYS A 1 119 ? 11.938 -3.286 -4.700 1.00 97.94 119 LYS A N 1
ATOM 892 C CA . LYS A 1 119 ? 13.004 -2.278 -4.637 1.00 97.94 119 LYS A CA 1
ATOM 893 C C . LYS A 1 119 ? 12.500 -0.935 -4.095 1.00 97.94 119 LYS A C 1
ATOM 895 O O . LYS A 1 119 ? 13.061 -0.436 -3.123 1.00 97.94 119 LYS A O 1
ATOM 900 N N . THR A 1 120 ? 11.418 -0.406 -4.662 1.00 97.81 120 THR A N 1
ATOM 901 C CA . THR A 1 120 ? 10.800 0.857 -4.230 1.00 97.81 120 THR A CA 1
ATOM 902 C C . THR A 1 120 ? 9.296 0.657 -4.009 1.00 97.81 120 THR A C 1
ATOM 904 O O . THR A 1 120 ? 8.521 0.755 -4.958 1.00 97.81 120 THR A O 1
ATOM 907 N N . PRO A 1 121 ? 8.836 0.337 -2.783 1.00 97.62 121 PRO A N 1
ATOM 908 C CA . PRO A 1 121 ? 7.410 0.145 -2.520 1.00 97.62 121 PRO A CA 1
ATOM 909 C C . PRO A 1 121 ? 6.557 1.374 -2.841 1.00 97.62 121 PRO A C 1
ATOM 911 O O . PRO A 1 121 ? 5.473 1.220 -3.392 1.00 97.62 121 PRO A O 1
ATOM 914 N N . PHE A 1 122 ? 7.054 2.575 -2.551 1.00 96.50 122 PHE A N 1
ATOM 915 C CA . PHE A 1 122 ? 6.365 3.833 -2.827 1.00 96.50 122 PHE A CA 1
ATOM 916 C C . PHE A 1 122 ? 7.267 4.746 -3.655 1.00 96.50 122 PHE A C 1
ATOM 918 O O . PHE A 1 122 ? 8.358 5.096 -3.203 1.00 96.50 122 PHE A O 1
ATOM 925 N N . LEU A 1 123 ? 6.850 5.076 -4.878 1.00 94.25 123 LEU A N 1
ATOM 926 C CA . LEU A 1 123 ? 7.559 6.023 -5.731 1.00 94.25 123 LEU A CA 1
ATOM 927 C C . LEU A 1 123 ? 7.324 7.447 -5.218 1.00 94.25 123 LEU A C 1
ATOM 929 O O . LEU A 1 123 ? 6.184 7.844 -4.990 1.00 94.25 123 LEU A O 1
ATOM 933 N N . GLU A 1 124 ? 8.401 8.211 -5.047 1.00 89.62 124 GLU A N 1
ATOM 934 C CA . GLU A 1 124 ? 8.301 9.630 -4.713 1.00 89.62 124 GLU A CA 1
ATOM 935 C C . GLU A 1 124 ? 7.798 10.428 -5.920 1.00 89.62 124 GLU A C 1
ATOM 937 O O . GLU A 1 124 ? 8.300 10.271 -7.034 1.00 89.62 124 GLU A O 1
ATOM 942 N N . ASP A 1 125 ? 6.833 11.309 -5.675 1.00 85.62 125 ASP A N 1
ATOM 943 C CA . ASP A 1 125 ? 6.322 12.275 -6.641 1.00 85.62 125 ASP A CA 1
ATOM 944 C C . ASP A 1 125 ? 6.406 13.683 -6.030 1.00 85.62 125 ASP A C 1
ATOM 946 O O . ASP A 1 125 ? 6.421 13.847 -4.808 1.00 85.62 125 ASP A O 1
ATOM 950 N N . SER A 1 126 ? 6.477 14.713 -6.871 1.00 85.44 126 SER A N 1
ATOM 951 C CA . SER A 1 126 ? 6.454 16.116 -6.441 1.00 85.44 126 SER A CA 1
ATOM 952 C C . SER A 1 126 ? 5.096 16.570 -5.893 1.00 85.44 126 SER A C 1
ATOM 954 O O . SER A 1 126 ? 5.018 17.578 -5.190 1.00 85.44 126 SER A O 1
ATOM 956 N N . SER A 1 127 ? 4.014 15.870 -6.230 1.00 87.06 127 SER A N 1
ATOM 957 C CA . SER A 1 127 ? 2.642 16.163 -5.805 1.00 87.06 127 SER A CA 1
ATOM 958 C C . SER A 1 127 ? 1.824 14.867 -5.695 1.00 87.06 127 SER A C 1
ATOM 960 O O . SER A 1 127 ? 0.860 14.670 -6.440 1.00 87.06 127 SER A O 1
ATOM 962 N N . PRO A 1 128 ? 2.196 13.955 -4.774 1.00 89.19 128 PRO A N 1
ATOM 963 C CA . PRO A 1 128 ? 1.529 12.673 -4.654 1.00 89.19 128 PRO A CA 1
ATOM 964 C C . PRO A 1 128 ? 0.128 12.830 -4.060 1.00 89.19 128 PRO A C 1
ATOM 966 O O . PRO A 1 128 ? -0.161 13.756 -3.293 1.00 89.19 128 PRO A O 1
ATOM 969 N N . GLY A 1 129 ? -0.743 11.871 -4.363 1.00 92.81 129 GLY A N 1
ATOM 970 C CA . GLY A 1 129 ? -2.017 11.727 -3.664 1.00 92.81 129 GLY A CA 1
ATOM 971 C C . GLY A 1 129 ? -1.830 11.435 -2.170 1.00 92.81 129 GLY A C 1
ATOM 972 O O . GLY A 1 129 ? -0.780 10.975 -1.712 1.00 92.81 129 GLY A O 1
ATOM 973 N N . LYS A 1 130 ? -2.882 11.671 -1.383 1.00 95.38 130 LYS A N 1
ATOM 974 C CA . LYS A 1 130 ? -2.863 11.446 0.067 1.00 95.38 130 LYS A CA 1
ATOM 975 C C . LYS A 1 130 ? -2.852 9.952 0.352 1.00 95.38 130 LYS A C 1
ATOM 977 O O . LYS A 1 130 ? -3.772 9.240 -0.042 1.00 95.38 130 LYS A O 1
ATOM 982 N N . THR A 1 131 ? -1.839 9.480 1.065 1.00 96.44 131 THR A N 1
ATOM 983 C CA . THR A 1 131 ? -1.695 8.058 1.378 1.00 96.44 131 THR A CA 1
ATOM 984 C C . THR A 1 131 ? -1.424 7.869 2.861 1.00 96.44 131 THR A C 1
ATOM 986 O O . THR A 1 131 ? -0.521 8.495 3.419 1.00 96.44 131 THR A O 1
ATOM 989 N N . PHE A 1 132 ? -2.196 6.979 3.476 1.00 97.25 132 PHE A N 1
ATOM 990 C CA . PHE A 1 132 ? -1.983 6.494 4.828 1.00 97.25 132 PHE A CA 1
ATOM 991 C C . PHE A 1 132 ? -1.633 5.011 4.768 1.00 97.25 132 PHE A C 1
ATOM 993 O O . PHE A 1 132 ? -2.489 4.159 4.525 1.00 97.25 132 PHE A O 1
ATOM 1000 N N . ALA A 1 133 ? -0.353 4.712 4.943 1.00 97.12 133 ALA A N 1
ATOM 1001 C CA . ALA A 1 133 ? 0.177 3.369 4.996 1.00 97.12 133 ALA A CA 1
ATOM 1002 C C . ALA A 1 133 ? 0.514 3.011 6.437 1.00 97.12 133 ALA A C 1
ATOM 1004 O O . ALA A 1 133 ? 1.405 3.586 7.055 1.00 97.12 133 ALA A O 1
ATOM 1005 N N . VAL A 1 134 ? -0.215 2.033 6.957 1.00 96.62 134 VAL A N 1
ATOM 1006 C CA . VAL A 1 134 ? -0.187 1.682 8.371 1.00 96.62 134 VAL A CA 1
ATOM 1007 C C . VAL A 1 134 ? 1.163 1.079 8.742 1.00 96.62 134 VAL A C 1
ATOM 1009 O O . VAL A 1 134 ? 1.574 0.044 8.193 1.00 96.62 134 VAL A O 1
ATOM 1012 N N . THR A 1 135 ? 1.820 1.701 9.716 1.00 95.75 135 THR A N 1
ATOM 1013 C CA . THR A 1 135 ? 2.980 1.144 10.410 1.00 95.75 135 THR A CA 1
ATOM 1014 C C . THR A 1 135 ? 2.586 0.583 11.779 1.00 95.75 135 THR A C 1
ATOM 1016 O O . THR A 1 135 ? 1.440 0.676 12.223 1.00 95.75 135 THR A O 1
ATOM 1019 N N . SER A 1 136 ? 3.549 -0.005 12.486 1.00 93.62 136 SER A N 1
ATOM 1020 C CA . SER A 1 136 ? 3.342 -0.534 13.836 1.00 93.62 136 SER A CA 1
ATOM 1021 C C . SER A 1 136 ? 2.860 0.515 14.846 1.00 93.62 136 SER A C 1
ATOM 1023 O O . SER A 1 136 ? 2.187 0.139 15.804 1.00 93.62 136 SER A O 1
ATOM 1025 N N . SER A 1 137 ? 3.195 1.800 14.660 1.00 94.12 137 SER A N 1
ATOM 1026 C CA . SER A 1 137 ? 2.748 2.884 15.549 1.00 94.12 137 SER A CA 1
ATOM 1027 C C . SER A 1 137 ? 1.319 3.341 15.279 1.00 94.12 137 SER A C 1
ATOM 1029 O O . SER A 1 137 ? 0.691 3.891 16.177 1.00 94.12 137 SER A O 1
ATOM 1031 N N . ASP A 1 138 ? 0.787 3.074 14.087 1.00 93.62 138 ASP A N 1
ATOM 1032 C CA . ASP A 1 138 ? -0.444 3.719 13.609 1.00 93.62 138 ASP A CA 1
ATOM 1033 C C . ASP A 1 138 ? -1.663 2.784 13.686 1.00 93.62 138 ASP A C 1
ATOM 1035 O O . ASP A 1 138 ? -2.759 3.120 13.238 1.00 93.62 138 ASP A O 1
ATOM 1039 N N . LYS A 1 139 ? -1.495 1.586 14.269 1.00 93.25 139 LYS A N 1
ATOM 1040 C CA . LYS A 1 139 ? -2.535 0.543 14.344 1.00 93.25 139 LYS A CA 1
ATOM 1041 C C . LYS A 1 139 ? -3.859 1.062 14.915 1.00 93.25 139 LYS A C 1
ATOM 1043 O O . LYS A 1 139 ? -4.921 0.731 14.389 1.00 93.25 139 LYS A O 1
ATOM 1048 N N . SER A 1 140 ? -3.796 1.867 15.976 1.00 94.44 140 SER A N 1
ATOM 1049 C CA . SER A 1 140 ? -4.977 2.389 16.676 1.00 94.44 140 SER A CA 1
ATOM 1050 C C . SER A 1 140 ? -5.637 3.582 15.982 1.00 94.44 140 SER A C 1
ATOM 1052 O O . SER A 1 140 ? -6.763 3.938 16.325 1.00 94.44 140 SER A O 1
ATOM 1054 N N . THR A 1 141 ? -4.989 4.211 14.993 1.00 92.88 141 THR A N 1
ATOM 1055 C CA . THR A 1 141 ? -5.553 5.374 14.280 1.00 92.88 141 THR A CA 1
ATOM 1056 C C . THR A 1 141 ? -6.893 5.019 13.611 1.00 92.88 141 THR A C 1
ATOM 1058 O O . THR A 1 141 ? -7.811 5.842 13.535 1.00 92.88 141 THR A O 1
ATOM 1061 N N . CYS A 1 142 ? -7.060 3.759 13.206 1.00 91.44 142 CYS A N 1
ATOM 1062 C CA . CYS A 1 142 ? -8.259 3.269 12.532 1.00 91.44 142 CYS A CA 1
ATOM 1063 C C . CYS A 1 142 ? -9.439 2.959 13.459 1.00 91.44 142 CYS A C 1
ATOM 1065 O O . CYS A 1 142 ? -10.577 2.951 12.984 1.00 91.44 142 CYS A O 1
ATOM 1067 N N . ASP A 1 143 ? -9.222 2.797 14.769 1.00 91.06 143 ASP A N 1
ATOM 1068 C CA . ASP A 1 143 ? -10.279 2.398 15.708 1.00 91.06 143 ASP A CA 1
ATOM 1069 C C . ASP A 1 143 ? -11.449 3.396 15.685 1.00 91.06 143 ASP A C 1
ATOM 1071 O O . ASP A 1 143 ? -12.618 3.015 15.636 1.00 91.06 143 ASP A O 1
ATOM 1075 N N . SER A 1 144 ? -11.136 4.695 15.647 1.00 86.00 144 SER A N 1
ATOM 1076 C CA . SER A 1 144 ? -12.141 5.764 15.708 1.00 86.00 144 SER A CA 1
ATOM 1077 C C . SER A 1 144 ? -12.911 5.990 14.402 1.00 86.00 144 SER A C 1
ATOM 1079 O O . SER A 1 144 ? -14.038 6.486 14.438 1.00 86.00 144 SER A O 1
ATOM 1081 N N . LYS A 1 145 ? -12.307 5.675 13.248 1.00 83.94 145 LYS A N 1
ATOM 1082 C CA . LYS A 1 145 ? -12.865 5.988 11.919 1.00 83.94 145 LYS A CA 1
ATOM 1083 C C . LYS A 1 145 ? -13.402 4.766 11.190 1.00 83.94 145 LYS A C 1
ATOM 1085 O O . LYS A 1 145 ? -14.413 4.881 10.506 1.00 83.94 145 LYS A O 1
ATOM 1090 N N . LEU A 1 146 ? -12.748 3.620 11.351 1.00 87.69 146 LEU A N 1
ATOM 1091 C CA . LEU A 1 146 ? -13.105 2.358 10.702 1.00 87.69 146 LEU A CA 1
ATOM 1092 C C . LEU A 1 146 ? -13.776 1.374 11.671 1.00 87.69 146 LEU A C 1
ATOM 1094 O O . LEU A 1 146 ? -14.288 0.348 11.233 1.00 87.69 146 LEU A O 1
ATOM 1098 N N . GLY A 1 147 ? -13.784 1.666 12.979 1.00 88.62 147 GLY A N 1
ATOM 1099 C CA . GLY A 1 147 ? -14.374 0.790 13.997 1.00 88.62 147 GLY A CA 1
ATOM 1100 C C . GLY A 1 147 ? -13.568 -0.485 14.258 1.00 88.62 147 GLY A C 1
ATOM 1101 O O . GLY A 1 147 ? -14.079 -1.410 14.887 1.00 88.62 147 GLY A O 1
ATOM 1102 N N . ARG A 1 148 ? -12.328 -0.547 13.759 1.00 91.50 148 ARG A N 1
ATOM 1103 C CA . ARG A 1 148 ? -11.395 -1.664 13.922 1.00 91.50 148 ARG A CA 1
ATOM 1104 C C . ARG A 1 148 ? -9.955 -1.167 13.927 1.00 91.50 148 ARG A C 1
ATOM 1106 O O . ARG A 1 148 ? -9.643 -0.142 13.319 1.00 91.50 148 ARG A O 1
ATOM 1113 N N . THR A 1 149 ? -9.084 -1.962 14.530 1.00 93.50 149 THR A N 1
ATOM 1114 C CA . THR A 1 149 ? -7.641 -1.747 14.476 1.00 93.50 149 THR A CA 1
ATOM 1115 C C . THR A 1 149 ? -7.132 -2.028 13.067 1.00 93.50 149 THR A C 1
ATOM 1117 O O . THR A 1 149 ? -7.585 -2.962 12.401 1.00 93.50 149 THR A O 1
ATOM 1120 N N . CYS A 1 150 ? -6.198 -1.204 12.605 1.00 95.06 150 CYS A N 1
ATOM 1121 C CA . CYS A 1 150 ? -5.562 -1.403 11.312 1.00 95.06 150 CYS A CA 1
ATOM 1122 C C . CYS A 1 150 ? -4.473 -2.484 11.358 1.00 95.06 150 CYS A C 1
ATOM 1124 O O . CYS A 1 150 ? -3.829 -2.712 12.391 1.00 95.06 150 CYS A O 1
ATOM 1126 N N . ALA A 1 151 ? -4.227 -3.114 10.210 1.00 96.25 151 ALA A N 1
ATOM 1127 C CA . ALA A 1 151 ? -3.193 -4.131 10.049 1.00 96.25 151 ALA A CA 1
ATOM 1128 C C . ALA A 1 151 ? -1.868 -3.537 9.543 1.00 96.25 151 ALA A C 1
ATOM 1130 O O . ALA A 1 151 ? -1.826 -2.662 8.679 1.00 96.25 151 ALA A O 1
ATOM 1131 N N . VAL A 1 152 ? -0.744 -4.039 10.048 1.00 97.25 152 VAL A N 1
ATOM 1132 C CA . VAL A 1 152 ? 0.584 -3.493 9.721 1.00 97.25 152 VAL A CA 1
ATOM 1133 C C . VAL A 1 152 ? 1.072 -4.017 8.371 1.00 97.25 152 VAL A C 1
ATOM 1135 O O . VAL A 1 152 ? 0.969 -5.211 8.092 1.00 97.25 152 VAL A O 1
ATOM 1138 N N . ASN A 1 153 ? 1.656 -3.148 7.545 1.00 98.00 153 ASN A N 1
ATOM 1139 C CA . ASN A 1 153 ? 2.365 -3.581 6.338 1.00 98.00 153 ASN A CA 1
ATOM 1140 C C . ASN A 1 153 ? 3.745 -4.162 6.686 1.00 98.00 153 ASN A C 1
ATOM 1142 O O . ASN A 1 153 ? 4.469 -3.610 7.515 1.00 98.00 153 ASN A O 1
ATOM 1146 N N . THR A 1 154 ? 4.146 -5.247 6.024 1.00 97.75 154 THR A N 1
ATOM 1147 C CA . THR A 1 154 ? 5.428 -5.925 6.285 1.00 97.75 154 THR A CA 1
ATOM 1148 C C . THR A 1 154 ? 6.345 -5.921 5.075 1.00 97.75 154 THR A C 1
ATOM 1150 O O . THR A 1 154 ? 5.909 -6.022 3.928 1.00 97.75 154 THR A O 1
ATOM 1153 N N . PHE A 1 155 ? 7.647 -5.833 5.343 1.00 98.00 155 PHE A N 1
ATOM 1154 C CA . PHE A 1 155 ? 8.682 -5.676 4.329 1.00 98.00 155 PHE A CA 1
ATOM 1155 C C . PHE A 1 155 ? 9.788 -6.703 4.565 1.00 98.00 155 PHE A C 1
ATOM 1157 O O . PHE A 1 155 ? 10.307 -6.832 5.670 1.00 98.00 155 PHE A O 1
ATOM 1164 N N . THR A 1 156 ? 10.160 -7.453 3.531 1.00 98.25 156 THR A N 1
ATOM 1165 C CA . THR A 1 156 ? 11.275 -8.410 3.558 1.00 98.25 156 THR A CA 1
ATOM 1166 C C . THR A 1 156 ? 12.172 -8.173 2.354 1.00 98.25 156 THR A C 1
ATOM 1168 O O . THR A 1 156 ? 11.741 -8.366 1.218 1.00 98.25 156 THR A O 1
ATOM 1171 N N . SER A 1 157 ? 13.425 -7.771 2.586 1.00 98.19 157 SER A N 1
ATOM 1172 C CA . SER A 1 157 ? 14.366 -7.420 1.506 1.00 98.19 157 SER A CA 1
ATOM 1173 C C . SER A 1 157 ? 13.775 -6.403 0.515 1.00 98.19 157 SER A C 1
ATOM 1175 O O . SER A 1 157 ? 13.955 -6.530 -0.693 1.00 98.19 157 SER A O 1
ATOM 1177 N N . SER A 1 158 ? 13.031 -5.428 1.034 1.00 98.38 158 SER A N 1
ATOM 1178 C CA . SER A 1 158 ? 12.318 -4.409 0.262 1.00 98.38 158 SER A CA 1
ATOM 1179 C C . SER A 1 158 ? 12.724 -3.014 0.737 1.00 98.38 158 SER A C 1
ATOM 1181 O O . SER A 1 158 ? 13.273 -2.872 1.831 1.00 98.38 158 SER A O 1
ATOM 1183 N N . GLY A 1 159 ? 12.444 -1.993 -0.073 1.00 97.62 159 GLY A N 1
ATOM 1184 C CA . GLY A 1 159 ? 12.548 -0.594 0.343 1.00 97.62 159 GLY A CA 1
ATOM 1185 C C . GLY A 1 159 ? 11.500 -0.207 1.394 1.00 97.62 159 GLY A C 1
ATOM 1186 O O . GLY A 1 159 ? 10.776 -1.051 1.926 1.00 97.62 159 GLY A O 1
ATOM 1187 N N . THR A 1 160 ? 11.400 1.088 1.674 1.00 94.06 160 THR A N 1
ATOM 1188 C CA . THR A 1 160 ? 10.435 1.651 2.626 1.00 94.06 160 THR A CA 1
ATOM 1189 C C . THR A 1 160 ? 9.159 2.120 1.933 1.00 94.06 160 THR A C 1
ATOM 1191 O O . THR A 1 160 ? 9.166 2.474 0.754 1.00 94.06 160 THR A O 1
ATOM 1194 N N . LEU A 1 161 ? 8.062 2.159 2.686 1.00 93.88 161 LEU A N 1
ATOM 1195 C CA . LEU A 1 161 ? 6.803 2.779 2.281 1.00 93.88 161 LEU A CA 1
ATOM 1196 C C . LEU A 1 161 ? 6.522 3.928 3.259 1.00 93.88 161 LEU A C 1
ATOM 1198 O O . LEU A 1 161 ? 5.967 3.717 4.333 1.00 93.88 161 LEU A O 1
ATOM 1202 N N . SER A 1 162 ? 6.970 5.130 2.905 1.00 86.94 162 SER A N 1
ATOM 1203 C CA . SER A 1 162 ? 6.888 6.315 3.766 1.00 86.94 162 SER A CA 1
ATOM 1204 C C . SER A 1 162 ? 5.686 7.173 3.377 1.00 86.94 162 SER A C 1
ATOM 1206 O O . SER A 1 162 ? 5.827 8.144 2.639 1.00 86.94 162 SER A O 1
ATOM 1208 N N . ALA A 1 163 ? 4.497 6.805 3.852 1.00 92.19 163 ALA A N 1
ATOM 1209 C CA . ALA A 1 163 ? 3.265 7.547 3.595 1.00 92.19 163 ALA A CA 1
ATOM 1210 C C . ALA A 1 163 ? 2.343 7.497 4.821 1.00 92.19 163 ALA A C 1
ATOM 1212 O O . ALA A 1 163 ? 1.775 6.454 5.114 1.00 92.19 163 ALA A O 1
ATOM 1213 N N . GLY A 1 164 ? 2.210 8.606 5.553 1.00 94.06 164 GLY A N 1
ATOM 1214 C CA . GLY A 1 164 ? 1.532 8.650 6.858 1.00 94.06 164 GLY A CA 1
ATOM 1215 C C . GLY A 1 164 ? 0.427 9.704 6.967 1.00 94.06 164 GLY A C 1
ATOM 1216 O O . GLY A 1 164 ? 0.185 10.212 8.057 1.00 94.06 164 GLY A O 1
ATOM 1217 N N . ASP A 1 165 ? -0.215 10.098 5.862 1.00 95.31 165 ASP A N 1
ATOM 1218 C CA . ASP A 1 165 ? -1.243 11.148 5.886 1.00 95.31 165 ASP A CA 1
ATOM 1219 C C . ASP A 1 165 ? -2.593 10.611 6.402 1.00 95.31 165 ASP A C 1
ATOM 1221 O O . ASP A 1 165 ? -3.476 10.235 5.629 1.00 95.31 165 ASP A O 1
ATOM 1225 N N . GLU A 1 166 ? -2.785 10.629 7.723 1.00 94.31 166 GLU A N 1
ATOM 1226 C CA . GLU A 1 166 ? -4.014 10.179 8.400 1.00 94.31 166 GLU A CA 1
ATOM 1227 C C . GLU A 1 166 ? -5.288 10.921 7.952 1.00 94.31 166 GLU A C 1
ATOM 1229 O O . GLU A 1 166 ? -6.405 10.438 8.169 1.00 94.31 166 GLU A O 1
ATOM 1234 N N . THR A 1 167 ? -5.172 12.078 7.281 1.00 93.94 167 THR A N 1
ATOM 1235 C CA . THR A 1 167 ? -6.348 12.819 6.790 1.00 93.94 167 THR A CA 1
ATOM 1236 C C . THR A 1 167 ? -7.157 12.025 5.760 1.00 93.94 167 THR A C 1
ATOM 1238 O O . THR A 1 167 ? -8.349 12.302 5.579 1.00 93.94 167 THR A O 1
ATOM 1241 N N . VAL A 1 168 ? -6.563 10.984 5.159 1.00 94.44 168 VAL A N 1
ATOM 1242 C CA . VAL A 1 168 ? -7.259 9.973 4.345 1.00 94.44 168 VAL A CA 1
ATOM 1243 C C . VAL A 1 168 ? -8.471 9.401 5.086 1.00 94.44 168 VAL A C 1
ATOM 1245 O O . VAL A 1 168 ? -9.563 9.348 4.516 1.00 94.44 168 VAL A O 1
ATOM 1248 N N . LEU A 1 169 ? -8.321 9.062 6.370 1.00 91.50 169 LEU A N 1
ATOM 1249 C CA . LEU A 1 169 ? -9.374 8.445 7.184 1.00 91.50 169 LEU A CA 1
ATOM 1250 C C . LEU A 1 169 ? -10.535 9.402 7.482 1.00 91.50 169 LEU A C 1
ATOM 1252 O O . LEU A 1 169 ? -11.665 8.976 7.708 1.00 91.50 169 LEU A O 1
ATOM 1256 N N . SER A 1 170 ? -10.280 10.712 7.464 1.00 88.38 170 SER A N 1
ATOM 1257 C CA . SER A 1 170 ? -11.323 11.722 7.692 1.00 88.38 170 SER A CA 1
ATOM 1258 C C . SER A 1 170 ? -12.245 11.897 6.488 1.00 88.38 170 SER A C 1
ATOM 1260 O O . SER A 1 170 ? -13.388 12.313 6.648 1.00 88.38 170 SER A O 1
ATOM 1262 N N . SER A 1 171 ? -11.755 11.575 5.289 1.00 82.50 171 SER A N 1
ATOM 1263 C CA . SER A 1 171 ? -12.527 11.625 4.042 1.00 82.50 171 SER A CA 1
ATOM 1264 C C . SER A 1 171 ? -13.019 10.243 3.609 1.00 82.50 171 SER A C 1
ATOM 1266 O O . SER A 1 171 ? -13.449 10.099 2.463 1.00 82.50 171 SER A O 1
ATOM 1268 N N . TRP A 1 172 ? -12.891 9.230 4.474 1.00 87.31 172 TRP A N 1
ATOM 1269 C CA . TRP A 1 172 ? -13.107 7.844 4.088 1.00 87.31 172 TRP A CA 1
ATOM 1270 C C . TRP A 1 172 ? -14.553 7.616 3.632 1.00 87.31 172 TRP A C 1
ATOM 1272 O O . TRP A 1 172 ? -15.485 8.044 4.323 1.00 87.31 172 TRP A O 1
ATOM 1282 N N . PRO A 1 173 ? -14.779 6.982 2.468 1.00 82.44 173 PRO A N 1
ATOM 1283 C CA . PRO A 1 173 ? -16.128 6.790 1.977 1.00 82.44 173 PRO A CA 1
ATOM 1284 C C . PRO A 1 173 ? -16.948 5.880 2.893 1.00 82.44 173 PRO A C 1
ATOM 1286 O O . PRO A 1 173 ? -16.483 4.838 3.344 1.00 82.44 173 PRO A O 1
ATOM 1289 N N . SER A 1 174 ? -18.217 6.227 3.098 1.00 77.44 174 SER A N 1
ATOM 1290 C CA . SER A 1 174 ? -19.175 5.311 3.715 1.00 77.44 174 SER A CA 1
ATOM 1291 C C . SER A 1 174 ? -19.497 4.130 2.790 1.00 77.44 174 SER A C 1
ATOM 1293 O O . SER A 1 174 ? -19.359 4.220 1.561 1.00 77.44 174 SER A O 1
ATOM 1295 N N . GLY A 1 175 ? -19.969 3.036 3.394 1.00 70.00 175 GLY A N 1
ATOM 1296 C CA . GLY A 1 175 ? -20.396 1.817 2.696 1.00 70.00 175 GLY A CA 1
ATOM 1297 C C . GLY A 1 175 ? -19.410 0.655 2.792 1.00 70.00 175 GLY A C 1
ATOM 1298 O O . GLY A 1 175 ? -19.748 -0.456 2.397 1.00 70.00 175 GLY A O 1
ATOM 1299 N N . GLU A 1 176 ? -18.229 0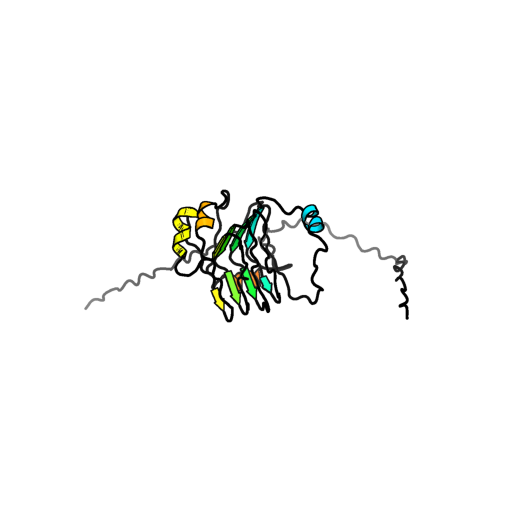.882 3.360 1.00 70.69 176 GLU A N 1
ATOM 1300 C CA . GLU A 1 176 ? -17.277 -0.178 3.656 1.00 70.69 176 GLU A CA 1
ATOM 1301 C C . GLU A 1 176 ? -17.571 -0.776 5.039 1.00 70.69 176 GLU A C 1
ATOM 1303 O O . GLU A 1 176 ? -17.417 -0.117 6.064 1.00 70.69 176 GLU A O 1
ATOM 1308 N N . SER A 1 177 ? -18.073 -2.010 5.077 1.00 68.81 177 SER A N 1
ATOM 1309 C CA . SER A 1 177 ? -18.393 -2.720 6.321 1.00 68.81 177 SER A CA 1
ATOM 1310 C C . SER A 1 177 ? -18.126 -4.212 6.166 1.00 68.81 177 SER A C 1
ATOM 1312 O O . SER A 1 177 ? -18.117 -4.725 5.048 1.00 68.81 177 SER A O 1
ATOM 1314 N N . GLY A 1 178 ? -17.891 -4.904 7.283 1.00 72.19 178 GLY A N 1
ATOM 1315 C CA . GLY A 1 178 ? -17.626 -6.346 7.271 1.00 72.19 178 GLY A CA 1
ATOM 1316 C C . GLY A 1 178 ? -16.287 -6.734 6.639 1.00 72.19 178 GLY A C 1
ATOM 1317 O O . GLY A 1 178 ? -16.154 -7.857 6.165 1.00 72.19 178 GLY A O 1
ATOM 1318 N N . ILE A 1 179 ? -15.312 -5.818 6.613 1.00 82.44 179 ILE A N 1
ATOM 1319 C CA . ILE A 1 179 ? -13.949 -6.137 6.184 1.00 82.44 179 ILE A CA 1
ATOM 1320 C C . ILE A 1 179 ? -13.185 -6.741 7.351 1.00 82.44 179 ILE A C 1
ATOM 1322 O O . ILE A 1 179 ? -13.025 -6.099 8.389 1.00 82.44 179 ILE A O 1
ATOM 1326 N N . ASP A 1 180 ? -12.679 -7.947 7.122 1.00 86.25 180 ASP A N 1
ATOM 1327 C CA . ASP A 1 180 ? -11.701 -8.603 7.974 1.00 86.25 180 ASP A CA 1
ATOM 1328 C C . ASP A 1 180 ? -10.326 -8.491 7.306 1.00 86.25 180 ASP A C 1
ATOM 1330 O O . ASP A 1 180 ? -10.107 -9.045 6.226 1.00 86.25 180 ASP A O 1
ATOM 1334 N N . VAL A 1 181 ? -9.433 -7.703 7.908 1.00 92.75 181 VAL A N 1
ATOM 1335 C CA . VAL A 1 181 ? -8.066 -7.529 7.411 1.00 92.75 181 VAL A CA 1
ATOM 1336 C C . VAL A 1 181 ? -7.167 -8.480 8.182 1.00 92.75 181 VAL A C 1
ATOM 1338 O O . VAL A 1 181 ? -6.963 -8.317 9.383 1.00 92.75 181 VAL A O 1
ATOM 1341 N N . LEU A 1 182 ? -6.613 -9.458 7.472 1.00 93.06 182 LEU A N 1
ATOM 1342 C CA . LEU A 1 182 ? -5.682 -10.431 8.027 1.00 93.06 182 LEU A CA 1
ATOM 1343 C C . LEU A 1 182 ? -4.407 -9.744 8.519 1.00 93.06 182 LEU A C 1
ATOM 1345 O O . LEU A 1 182 ? -3.914 -8.793 7.896 1.00 93.06 182 LEU A O 1
ATOM 1349 N N . ASP A 1 183 ? -3.818 -10.303 9.573 1.00 92.19 183 ASP A N 1
ATOM 1350 C CA . ASP A 1 183 ? -2.452 -9.972 9.949 1.00 92.19 183 ASP A CA 1
ATOM 1351 C C . ASP A 1 183 ? -1.478 -10.410 8.845 1.00 92.19 183 ASP A C 1
ATOM 1353 O O . ASP A 1 183 ? -1.671 -11.402 8.133 1.00 92.19 183 ASP A O 1
ATOM 1357 N N . ALA A 1 184 ? -0.407 -9.637 8.672 1.00 89.75 184 ALA A N 1
ATOM 1358 C CA . ALA A 1 184 ? 0.491 -9.778 7.530 1.00 89.75 184 ALA A CA 1
ATOM 1359 C C . ALA A 1 184 ? 1.202 -11.145 7.439 1.00 89.75 184 ALA A C 1
ATOM 1361 O O . ALA A 1 184 ? 1.621 -11.550 6.353 1.00 89.75 184 ALA A O 1
ATOM 1362 N N . ASP A 1 185 ? 1.319 -11.882 8.543 1.00 92.88 185 ASP A N 1
ATOM 1363 C CA . ASP A 1 185 ? 1.884 -13.234 8.574 1.00 92.88 185 ASP A CA 1
ATOM 1364 C C . ASP A 1 185 ? 0.986 -14.277 7.880 1.00 92.88 185 ASP A C 1
ATOM 1366 O O . ASP A 1 185 ? 1.488 -15.250 7.310 1.00 92.88 185 ASP A O 1
ATOM 1370 N N . GLN A 1 186 ? -0.327 -14.045 7.843 1.00 95.81 186 GLN A N 1
ATOM 1371 C CA . GLN A 1 186 ? -1.312 -14.890 7.159 1.00 95.81 186 GLN A CA 1
ATOM 1372 C C . GLN A 1 186 ? -1.500 -14.515 5.683 1.00 95.81 186 GLN A C 1
ATOM 1374 O O . GLN A 1 186 ? -1.961 -15.325 4.874 1.00 95.81 186 GLN A O 1
ATOM 1379 N N . VAL A 1 187 ? -1.131 -13.294 5.298 1.00 96.50 187 VAL A N 1
ATOM 1380 C CA . VAL A 1 187 ? -1.425 -12.745 3.966 1.00 96.50 187 VAL A CA 1
ATOM 1381 C C . VAL A 1 187 ? -0.725 -13.521 2.865 1.00 96.50 187 VAL A C 1
ATOM 1383 O O . VAL A 1 187 ? -1.361 -13.915 1.891 1.00 96.50 187 VAL A O 1
ATOM 1386 N N . LYS A 1 188 ? 0.574 -13.797 3.012 1.00 96.00 188 LYS A N 1
ATOM 1387 C CA . LYS A 1 188 ? 1.340 -14.489 1.966 1.00 96.00 188 LYS A CA 1
ATOM 1388 C C . LYS A 1 188 ? 0.774 -15.879 1.660 1.00 96.00 188 LYS A C 1
ATOM 1390 O O . LYS A 1 188 ? 0.644 -16.239 0.492 1.00 96.00 188 LYS A O 1
ATOM 1395 N N . SER A 1 189 ? 0.449 -16.665 2.687 1.00 95.38 189 SER A N 1
ATOM 1396 C CA . SER A 1 189 ? -0.102 -18.015 2.506 1.00 95.38 189 SER A CA 1
ATOM 1397 C C . SER A 1 189 ? -1.515 -17.974 1.922 1.00 95.38 189 SER A C 1
ATOM 1399 O O . SER A 1 189 ? -1.811 -18.746 1.006 1.00 95.38 189 SER A O 1
ATOM 1401 N N . SER A 1 190 ? -2.353 -17.044 2.388 1.00 93.44 190 SER A N 1
ATOM 1402 C CA . SER A 1 190 ? -3.698 -16.822 1.854 1.00 93.44 190 SER A CA 1
ATOM 1403 C C . SER A 1 190 ? -3.660 -16.431 0.374 1.00 93.44 190 SER A C 1
ATOM 1405 O O . SER A 1 190 ? -4.299 -17.079 -0.457 1.00 93.44 190 SER A O 1
ATOM 1407 N N . VAL A 1 191 ? -2.843 -15.441 0.009 1.00 94.25 191 VAL A N 1
ATOM 1408 C CA . VAL A 1 191 ? -2.727 -14.955 -1.372 1.00 94.25 191 VAL A CA 1
ATOM 1409 C C . VAL A 1 191 ? -2.219 -16.052 -2.306 1.00 94.25 191 VAL A C 1
ATOM 1411 O O . VAL A 1 191 ? -2.844 -16.312 -3.328 1.00 94.25 191 VAL A O 1
ATOM 1414 N N . LEU A 1 192 ? -1.140 -16.761 -1.958 1.00 91.25 192 LEU A N 1
ATOM 1415 C CA . LEU A 1 192 ? -0.600 -17.826 -2.819 1.00 91.25 192 LEU A CA 1
ATOM 1416 C C . LEU A 1 192 ? -1.564 -19.012 -3.001 1.00 91.25 192 LEU A C 1
ATOM 1418 O O . LEU A 1 192 ? -1.459 -19.749 -3.985 1.00 91.25 192 LEU A O 1
ATOM 1422 N N . SER A 1 193 ? -2.496 -19.201 -2.065 1.00 91.31 193 SER A N 1
ATOM 1423 C CA . SER A 1 193 ? -3.502 -20.263 -2.143 1.00 91.31 193 SER A CA 1
ATOM 1424 C C . SER A 1 193 ? -4.708 -19.874 -2.995 1.00 91.31 193 SER A C 1
ATOM 1426 O O . SER A 1 193 ? -5.283 -20.751 -3.635 1.00 91.31 193 SER A O 1
ATOM 1428 N N . ASN A 1 194 ? -5.071 -18.588 -3.021 1.00 88.75 194 ASN A N 1
ATOM 1429 C CA . ASN A 1 194 ? -6.358 -18.122 -3.546 1.00 88.75 194 ASN A CA 1
ATOM 1430 C C . ASN A 1 194 ? -6.252 -17.218 -4.786 1.00 88.75 194 ASN A C 1
ATOM 1432 O O . ASN A 1 194 ? -7.208 -17.133 -5.555 1.00 88.75 194 ASN A O 1
ATOM 1436 N N . ALA A 1 195 ? -5.120 -16.547 -5.007 1.00 88.12 195 ALA A N 1
ATOM 1437 C CA . ALA A 1 195 ? -4.965 -15.601 -6.106 1.00 88.12 195 ALA A CA 1
ATOM 1438 C C . ALA A 1 195 ? -4.752 -16.308 -7.452 1.00 88.12 195 ALA A C 1
ATOM 1440 O O . ALA A 1 195 ? -3.857 -17.140 -7.614 1.00 88.12 195 ALA A O 1
ATOM 1441 N N . GLY A 1 196 ? -5.538 -15.902 -8.448 1.00 81.25 196 GLY A N 1
ATOM 1442 C CA . GLY A 1 196 ? -5.408 -16.351 -9.831 1.00 81.25 196 GLY A CA 1
ATOM 1443 C C . GLY A 1 196 ? -6.425 -17.410 -10.251 1.00 81.25 196 GLY A C 1
ATOM 1444 O O . GLY A 1 196 ? -7.194 -17.960 -9.461 1.00 81.25 196 GLY A O 1
ATOM 1445 N N . ILE A 1 197 ? -6.451 -17.673 -11.555 1.00 80.25 197 ILE A N 1
ATOM 1446 C CA . ILE A 1 197 ? -7.406 -18.608 -12.149 1.00 80.25 197 ILE A CA 1
ATOM 1447 C C . ILE A 1 197 ? -7.182 -20.037 -11.632 1.00 80.25 197 ILE A C 1
ATOM 1449 O O . ILE A 1 197 ? -6.055 -20.467 -11.395 1.00 80.25 197 ILE A O 1
ATOM 1453 N N . GLY A 1 198 ? -8.272 -20.786 -11.450 1.00 79.25 198 GLY A N 1
ATOM 1454 C CA . GLY A 1 198 ? -8.219 -22.183 -11.000 1.00 79.25 198 GLY A CA 1
ATOM 1455 C C . GLY A 1 198 ? -7.936 -22.384 -9.506 1.00 79.25 198 GLY A C 1
ATOM 1456 O O . GLY A 1 198 ? -7.804 -23.525 -9.069 1.00 79.25 198 GLY A O 1
ATOM 1457 N N . LYS A 1 199 ? -7.859 -21.306 -8.716 1.00 77.56 199 LYS A N 1
ATOM 1458 C CA . LYS A 1 199 ? -7.672 -21.345 -7.253 1.00 77.56 199 LYS A CA 1
ATOM 1459 C C . LYS A 1 199 ? -8.959 -21.166 -6.450 1.00 77.56 199 LYS A C 1
ATOM 1461 O O . LYS A 1 199 ? -8.961 -21.321 -5.235 1.00 77.56 199 LYS A O 1
ATOM 1466 N N . LEU A 1 200 ? -10.075 -20.922 -7.133 1.00 73.06 200 LEU A N 1
ATOM 1467 C CA . LEU A 1 200 ? -11.395 -21.001 -6.527 1.00 73.06 200 LEU A CA 1
ATOM 1468 C C . LEU A 1 200 ? -11.696 -22.474 -6.253 1.00 73.06 200 LEU A C 1
ATOM 1470 O O . LEU A 1 200 ? -12.000 -23.229 -7.179 1.00 73.06 200 LEU A O 1
ATOM 1474 N N . SER A 1 201 ? -11.617 -22.906 -4.993 1.00 60.50 201 SER A N 1
ATOM 1475 C CA . SER A 1 201 ? -12.218 -24.187 -4.636 1.00 60.50 201 SER A CA 1
ATOM 1476 C C . SER A 1 201 ? -13.705 -24.066 -4.957 1.00 60.50 201 SER A C 1
ATOM 1478 O O . SER A 1 201 ? -14.384 -23.224 -4.365 1.00 60.50 201 SER A O 1
ATOM 1480 N N . SER A 1 202 ? -14.235 -24.886 -5.870 1.00 50.34 202 SER A N 1
ATOM 1481 C CA . SER A 1 202 ? -15.665 -25.178 -5.852 1.00 50.34 202 SER A CA 1
ATOM 1482 C C . SER A 1 202 ? -15.947 -25.625 -4.429 1.00 50.34 202 SER A C 1
ATOM 1484 O O . SER A 1 202 ? -15.437 -26.672 -4.024 1.00 50.34 202 SER A O 1
ATOM 1486 N N . SER A 1 203 ? -16.629 -24.796 -3.642 1.00 46.72 203 SER A N 1
ATOM 1487 C CA . SER A 1 203 ? -16.964 -25.146 -2.275 1.00 46.72 203 SER A CA 1
ATOM 1488 C C . SER A 1 203 ? -17.630 -26.512 -2.345 1.00 46.72 203 SER A C 1
ATOM 1490 O O . SER A 1 203 ? -18.710 -26.675 -2.915 1.00 46.72 203 SER A O 1
ATOM 1492 N N . SER A 1 204 ? -16.934 -27.530 -1.846 1.00 46.00 204 SER A N 1
ATOM 1493 C CA . SER A 1 204 ? -17.413 -28.900 -1.768 1.00 46.00 204 SER A CA 1
ATOM 1494 C C . SER A 1 204 ? -18.445 -28.969 -0.650 1.00 46.00 204 SER A C 1
ATOM 1496 O O . SER A 1 204 ? -18.347 -29.740 0.298 1.00 46.00 204 SER A O 1
ATOM 1498 N N . SER A 1 205 ? -19.503 -28.167 -0.779 1.00 43.56 205 SER A N 1
ATOM 1499 C CA . SER A 1 205 ? -20.798 -28.570 -0.282 1.00 43.56 205 SER A CA 1
ATOM 1500 C C . SER A 1 205 ? -21.092 -29.874 -1.002 1.00 43.56 205 SER A C 1
ATOM 1502 O O . SER A 1 205 ? -21.445 -29.866 -2.181 1.00 43.56 205 SER A O 1
ATOM 1504 N N . SER A 1 206 ? -20.892 -30.994 -0.306 1.00 40.78 206 SER A N 1
ATOM 1505 C CA . SER A 1 206 ? -21.481 -32.286 -0.643 1.00 40.78 206 SER A CA 1
ATOM 1506 C C . SER A 1 206 ? -22.995 -32.101 -0.713 1.00 40.78 206 SER A C 1
ATOM 1508 O O . SER A 1 206 ? -23.746 -32.425 0.204 1.00 40.78 206 SER A O 1
ATOM 1510 N N . ARG A 1 207 ? -23.472 -31.517 -1.809 1.00 46.81 207 ARG A N 1
ATOM 1511 C CA . ARG A 1 207 ? -24.867 -31.544 -2.183 1.00 46.81 207 ARG A CA 1
ATOM 1512 C C . ARG A 1 207 ? -25.037 -32.962 -2.685 1.00 46.81 207 ARG A C 1
ATOM 1514 O O . ARG A 1 207 ? -24.602 -33.286 -3.783 1.00 46.81 207 ARG A O 1
ATOM 1521 N N . LYS A 1 208 ? -25.566 -33.823 -1.816 1.00 39.94 208 LYS A N 1
ATOM 1522 C CA . LYS A 1 208 ? -25.997 -35.176 -2.158 1.00 39.94 208 LYS A CA 1
ATOM 1523 C C . LYS A 1 208 ? -26.889 -35.039 -3.391 1.00 39.94 208 LYS A C 1
ATOM 1525 O O . LYS A 1 208 ? -28.043 -34.627 -3.272 1.00 39.94 208 LYS A O 1
ATOM 1530 N N . VAL A 1 209 ? -26.325 -35.272 -4.575 1.00 40.53 209 VAL A N 1
ATOM 1531 C CA . VAL A 1 209 ? -27.089 -35.331 -5.815 1.00 40.53 209 VAL A CA 1
ATOM 1532 C C . VAL A 1 209 ? -28.069 -36.463 -5.570 1.00 40.53 209 VAL A C 1
ATOM 1534 O O . VAL A 1 209 ? -27.659 -37.605 -5.365 1.00 40.53 209 VAL A O 1
ATOM 1537 N N . ARG A 1 210 ? -29.364 -36.144 -5.468 1.00 46.59 210 ARG A N 1
ATOM 1538 C CA . ARG A 1 210 ? -30.375 -37.187 -5.592 1.00 46.59 210 ARG A CA 1
ATOM 1539 C C . ARG A 1 210 ? -30.151 -37.755 -6.982 1.00 46.59 210 ARG A C 1
ATOM 1541 O O . ARG A 1 210 ? -30.335 -37.046 -7.967 1.00 46.59 210 ARG A O 1
ATOM 1548 N N . GLN A 1 211 ? -29.640 -38.975 -7.014 1.00 40.44 211 GLN A N 1
ATOM 1549 C CA . GLN A 1 211 ? -29.505 -39.771 -8.212 1.00 40.44 211 GLN A CA 1
ATOM 1550 C C . GLN A 1 211 ? -30.887 -39.813 -8.864 1.00 40.44 211 GLN A C 1
ATOM 1552 O O . GLN A 1 211 ? -31.821 -40.393 -8.316 1.00 40.44 211 GLN A O 1
ATOM 1557 N N . PHE A 1 212 ? -31.043 -39.093 -9.971 1.00 43.12 212 PHE A N 1
ATOM 1558 C CA . PHE A 1 212 ? -32.116 -39.385 -10.900 1.00 43.12 212 PHE A CA 1
ATOM 1559 C C . PHE A 1 212 ? -31.693 -40.678 -11.581 1.00 43.12 212 PHE A C 1
ATOM 1561 O O . PHE A 1 212 ? -30.697 -40.691 -12.303 1.00 43.12 212 PHE A O 1
ATOM 1568 N N . ASP A 1 213 ? -32.395 -41.766 -11.279 1.00 43.03 213 ASP A N 1
ATOM 1569 C CA . ASP A 1 213 ? -32.223 -43.023 -11.990 1.00 43.03 213 ASP A CA 1
ATOM 1570 C C . ASP A 1 213 ? -32.565 -42.788 -13.463 1.00 43.03 213 ASP A C 1
ATOM 1572 O O . ASP A 1 213 ? -33.726 -42.638 -13.848 1.00 43.03 213 ASP A O 1
ATOM 1576 N N . VAL A 1 214 ? -31.523 -42.693 -14.286 1.00 49.44 214 VAL A N 1
ATOM 1577 C CA . VAL A 1 214 ? -31.648 -42.679 -15.739 1.00 49.44 214 VAL A CA 1
ATOM 1578 C C . VAL A 1 214 ? -31.897 -44.129 -16.169 1.00 49.44 214 VAL A C 1
ATOM 1580 O O . VAL A 1 214 ? -31.087 -44.995 -15.824 1.00 49.44 214 VAL A O 1
ATOM 1583 N N . PRO A 1 215 ? -32.988 -44.438 -16.894 1.00 45.88 215 PRO A N 1
ATOM 1584 C CA . PRO A 1 215 ? -33.199 -45.775 -17.432 1.00 45.88 215 PRO A CA 1
ATOM 1585 C C . PRO A 1 215 ? -32.052 -46.168 -18.370 1.00 45.88 215 PRO A C 1
ATOM 1587 O O . PRO A 1 215 ? -31.465 -45.317 -19.038 1.00 45.88 215 PRO A O 1
ATOM 1590 N N . ALA A 1 216 ? -31.749 -47.467 -18.397 1.00 50.50 216 ALA A N 1
ATOM 1591 C CA . ALA A 1 216 ? -30.616 -48.072 -19.092 1.00 50.50 216 ALA A CA 1
ATOM 1592 C C . ALA A 1 216 ? -30.400 -47.554 -20.534 1.00 50.50 216 ALA A C 1
ATOM 1594 O O . ALA A 1 216 ? -31.371 -47.339 -21.264 1.00 50.50 216 ALA A O 1
ATOM 1595 N N . PRO A 1 217 ? -29.138 -47.401 -20.981 1.00 45.38 217 PRO A N 1
ATOM 1596 C CA . PRO A 1 217 ? -28.845 -46.930 -22.325 1.00 45.38 217 PRO A CA 1
ATOM 1597 C C . PRO A 1 217 ? -29.248 -47.983 -23.364 1.00 45.38 217 PRO A C 1
ATOM 1599 O O . PRO A 1 217 ? -28.850 -49.146 -23.283 1.00 45.38 217 PRO A O 1
ATOM 1602 N N . LEU A 1 218 ? -30.012 -47.557 -24.371 1.00 46.38 218 LEU A N 1
ATOM 1603 C CA . LEU A 1 218 ? -30.135 -48.301 -25.620 1.00 46.38 218 LEU A CA 1
ATOM 1604 C C . LEU A 1 218 ? -28.774 -48.293 -26.340 1.00 46.38 218 LEU A C 1
ATOM 1606 O O . LEU A 1 218 ? -28.053 -47.297 -26.323 1.00 46.38 218 LEU A O 1
ATOM 1610 N N . ALA A 1 219 ? -28.429 -49.447 -26.912 1.00 47.06 219 ALA A N 1
ATOM 1611 C CA . ALA A 1 219 ? -27.130 -49.792 -27.488 1.00 47.06 219 ALA A CA 1
ATOM 1612 C C . ALA A 1 219 ? -26.594 -48.780 -28.531 1.00 47.06 219 ALA A C 1
ATOM 1614 O O . ALA A 1 219 ? -27.380 -48.106 -29.202 1.00 47.06 219 ALA A O 1
ATOM 1615 N N . PRO A 1 220 ? -25.260 -48.697 -28.721 1.00 39.69 220 PRO A N 1
ATOM 1616 C CA . PRO A 1 220 ? -24.652 -47.744 -29.638 1.00 39.69 220 PRO A CA 1
ATOM 1617 C C . PRO A 1 220 ? -24.851 -48.188 -31.090 1.00 39.69 220 PRO A C 1
ATOM 1619 O O . PRO A 1 220 ? -24.438 -49.280 -31.479 1.00 39.69 220 PRO A O 1
ATOM 1622 N N . VAL A 1 221 ? -25.432 -47.316 -31.912 1.00 40.56 221 VAL A N 1
ATOM 1623 C CA . VAL A 1 221 ? -25.371 -47.452 -33.370 1.00 40.56 221 VAL A CA 1
ATOM 1624 C C . VAL A 1 221 ? -24.111 -46.729 -33.838 1.00 40.56 221 VAL A C 1
ATOM 1626 O O . VAL A 1 221 ? -24.061 -45.504 -33.904 1.00 40.56 221 VAL A O 1
ATOM 1629 N N . LEU A 1 222 ? -23.063 -47.504 -34.107 1.00 39.78 222 LEU A N 1
ATOM 1630 C CA . LEU A 1 222 ? -21.898 -47.064 -34.869 1.00 39.78 222 LEU A CA 1
ATOM 1631 C C . LEU A 1 222 ? -22.292 -46.966 -36.347 1.00 39.78 222 LEU A C 1
ATOM 1633 O O . LEU A 1 222 ? -22.709 -47.970 -36.918 1.00 39.78 222 LEU A O 1
ATOM 1637 N N . SER A 1 223 ? -22.087 -45.812 -36.986 1.00 40.09 223 SER A N 1
ATOM 1638 C CA . SER A 1 223 ? -21.769 -45.783 -38.419 1.00 40.09 223 SER A CA 1
ATOM 1639 C C . SER A 1 223 ? -21.059 -44.491 -38.825 1.00 40.09 223 SER A C 1
ATOM 1641 O O . SER A 1 223 ? -21.639 -43.413 -38.793 1.00 40.09 223 SER A O 1
ATOM 1643 N N . SER A 1 224 ? -19.796 -44.688 -39.215 1.00 41.44 224 SER A N 1
ATOM 1644 C CA . SER A 1 224 ? -19.035 -44.035 -40.292 1.00 41.44 224 SER A CA 1
ATOM 1645 C C . SER A 1 224 ? -18.995 -42.504 -40.391 1.00 41.44 224 SER A C 1
ATOM 1647 O O . SER A 1 224 ? -19.967 -41.843 -40.740 1.00 41.44 224 SER A O 1
ATOM 1649 N N . ALA A 1 225 ? -17.773 -42.007 -40.199 1.00 41.59 225 ALA A N 1
ATOM 1650 C CA . ALA A 1 225 ? -17.271 -40.691 -40.555 1.00 41.59 225 ALA A CA 1
ATOM 1651 C C . ALA A 1 225 ? -17.508 -40.303 -42.024 1.00 41.59 225 ALA A C 1
ATOM 1653 O O . ALA A 1 225 ? -17.511 -41.168 -42.894 1.00 41.59 225 ALA A O 1
ATOM 1654 N N . ASP A 1 226 ? -17.572 -38.991 -42.265 1.00 36.66 226 ASP A N 1
ATOM 1655 C CA . ASP A 1 226 ? -16.954 -38.353 -43.432 1.00 36.66 226 ASP A CA 1
ATOM 1656 C C . ASP A 1 226 ? -16.641 -36.863 -43.135 1.00 36.66 226 ASP A C 1
ATOM 1658 O O . ASP A 1 226 ? -17.152 -36.310 -42.154 1.00 36.66 226 ASP A O 1
ATOM 1662 N N . PRO A 1 227 ? -15.723 -36.227 -43.892 1.00 45.72 227 PRO A N 1
ATOM 1663 C CA . PRO A 1 227 ? -14.792 -35.216 -43.409 1.00 45.72 227 PRO A CA 1
ATOM 1664 C C . PRO A 1 227 ? -15.143 -33.816 -43.924 1.00 45.72 227 PRO A C 1
ATOM 1666 O O . PRO A 1 227 ? -15.424 -33.613 -45.102 1.00 45.72 227 PRO A O 1
ATOM 1669 N N . GLY A 1 228 ? -15.066 -32.812 -43.054 1.00 39.28 228 GLY A N 1
ATOM 1670 C CA . GLY A 1 228 ? -15.394 -31.438 -43.435 1.00 39.28 228 GLY A CA 1
ATOM 1671 C C . GLY A 1 228 ? -14.776 -30.404 -42.510 1.00 39.28 228 GLY A C 1
ATOM 1672 O O . GLY A 1 228 ? -15.492 -29.602 -41.923 1.00 39.28 228 GLY A O 1
ATOM 1673 N N . ALA A 1 229 ? -13.452 -30.430 -42.358 1.00 39.88 229 ALA A N 1
ATOM 1674 C CA . ALA A 1 229 ? -12.706 -29.344 -41.730 1.00 39.88 229 ALA A CA 1
ATOM 1675 C C . ALA A 1 229 ? -11.741 -28.742 -42.757 1.00 39.88 229 ALA A C 1
ATOM 1677 O O . ALA A 1 229 ? -10.666 -29.277 -43.019 1.00 39.88 229 ALA A O 1
ATOM 1678 N N . THR A 1 230 ? -12.151 -27.629 -43.359 1.00 45.09 230 THR A N 1
ATOM 1679 C CA . THR A 1 230 ? -11.290 -26.767 -44.173 1.00 45.09 230 THR A CA 1
ATOM 1680 C C . THR A 1 230 ? -10.318 -26.024 -43.244 1.00 45.09 230 THR A C 1
ATOM 1682 O O . THR A 1 230 ? -10.784 -25.357 -42.318 1.00 45.09 230 THR A O 1
ATOM 1685 N N . PRO A 1 231 ? -8.989 -26.101 -43.434 1.00 46.47 231 PRO A N 1
ATOM 1686 C CA . PRO A 1 231 ? -8.049 -25.339 -42.618 1.00 46.47 231 PRO A CA 1
ATOM 1687 C C . PRO A 1 231 ? -8.013 -23.856 -43.026 1.00 46.47 231 PRO A C 1
ATOM 1689 O O . PRO A 1 231 ? -8.015 -23.510 -44.206 1.00 46.47 231 PRO A O 1
ATOM 1692 N N . CYS A 1 232 ? -7.972 -22.986 -42.014 1.00 35.22 232 CYS A N 1
ATOM 1693 C CA . CYS A 1 232 ? -7.830 -21.536 -42.128 1.00 35.22 232 CYS A CA 1
ATOM 1694 C C . CYS A 1 232 ? -6.450 -21.173 -42.708 1.00 35.22 232 CYS A C 1
ATOM 1696 O O . CYS A 1 232 ? -5.421 -21.617 -42.197 1.00 35.22 232 CYS A O 1
ATOM 1698 N N . ALA A 1 233 ? -6.437 -20.388 -43.787 1.00 40.44 233 ALA A N 1
ATOM 1699 C CA . ALA A 1 233 ? -5.231 -19.959 -44.486 1.00 40.44 233 ALA A CA 1
ATOM 1700 C C . ALA A 1 233 ? -4.404 -18.956 -43.660 1.00 40.44 233 ALA A C 1
ATOM 1702 O O . ALA A 1 233 ? -4.936 -18.002 -43.093 1.00 40.44 233 ALA A O 1
ATOM 1703 N N . THR A 1 234 ? -3.087 -19.150 -43.640 1.00 41.38 234 THR A N 1
ATOM 1704 C CA . THR A 1 234 ? -2.093 -18.201 -43.127 1.00 41.38 234 THR A CA 1
ATOM 1705 C C . THR A 1 234 ? -1.800 -17.111 -44.169 1.00 41.38 234 THR A C 1
ATOM 1707 O O . THR A 1 234 ? -1.571 -17.436 -45.336 1.00 41.38 234 THR A O 1
ATOM 1710 N N . PRO A 1 235 ? -1.748 -15.817 -43.803 1.00 45.69 235 PRO A N 1
ATOM 1711 C CA . PRO A 1 235 ? -1.239 -14.793 -44.705 1.00 45.69 235 PRO A CA 1
ATOM 1712 C C . PRO A 1 235 ? 0.298 -14.763 -44.688 1.00 45.69 235 PRO A C 1
ATOM 1714 O O . PRO A 1 235 ? 0.932 -14.614 -43.644 1.00 45.69 235 PRO A O 1
ATOM 1717 N N . SER A 1 236 ? 0.887 -14.902 -45.877 1.00 41.09 236 SER A N 1
ATOM 1718 C CA . SER A 1 236 ? 2.299 -14.648 -46.168 1.00 41.09 236 SER A CA 1
ATOM 1719 C C . SER A 1 236 ? 2.534 -13.136 -46.253 1.00 41.09 236 SER A C 1
ATOM 1721 O O . SER A 1 236 ? 1.902 -12.458 -47.061 1.00 41.09 236 SER A O 1
ATOM 1723 N N . GLY A 1 237 ? 3.424 -12.607 -45.412 1.00 38.97 237 GLY A N 1
ATOM 1724 C CA . GLY A 1 237 ? 3.887 -11.221 -45.458 1.00 38.97 237 GLY A CA 1
ATOM 1725 C C . GLY A 1 237 ? 5.399 -11.188 -45.650 1.00 38.97 237 GLY A C 1
ATOM 1726 O O . GLY A 1 237 ? 6.146 -11.567 -44.752 1.00 38.97 237 GLY A O 1
ATOM 1727 N N . ALA A 1 238 ? 5.831 -10.774 -46.839 1.00 41.31 238 ALA A N 1
ATOM 1728 C CA . ALA A 1 238 ? 7.225 -10.547 -47.195 1.00 41.31 238 ALA A CA 1
ATOM 1729 C C . ALA A 1 238 ? 7.790 -9.308 -46.474 1.00 41.31 238 ALA A C 1
ATOM 1731 O O . ALA A 1 238 ? 7.116 -8.285 -46.363 1.00 41.31 238 ALA A O 1
ATOM 1732 N N . ALA A 1 239 ? 9.038 -9.402 -46.012 1.00 41.19 239 ALA A N 1
ATOM 1733 C CA . ALA A 1 239 ? 9.807 -8.286 -45.469 1.00 41.19 239 ALA A CA 1
ATOM 1734 C C . ALA A 1 239 ? 10.430 -7.453 -46.609 1.00 41.19 239 ALA A C 1
ATOM 1736 O O . ALA A 1 239 ? 10.958 -8.052 -47.551 1.00 41.19 239 ALA A O 1
ATOM 1737 N N . PRO A 1 240 ? 10.411 -6.109 -46.552 1.00 53.94 240 PRO A N 1
ATOM 1738 C CA . PRO A 1 240 ? 11.176 -5.284 -47.475 1.00 53.94 240 PRO A CA 1
ATOM 1739 C C . PRO A 1 240 ? 12.631 -5.128 -47.005 1.00 53.94 240 PRO A C 1
ATOM 1741 O O . PRO A 1 240 ? 12.909 -5.035 -45.809 1.00 53.94 240 PRO A O 1
ATOM 1744 N N . THR A 1 241 ? 13.528 -5.129 -47.990 1.00 53.50 241 THR A N 1
ATOM 1745 C CA . THR A 1 241 ? 14.957 -4.779 -47.920 1.00 53.50 241 THR A CA 1
ATOM 1746 C C . THR A 1 241 ? 15.187 -3.310 -47.618 1.00 53.50 241 THR A C 1
ATOM 1748 O O . THR A 1 241 ? 14.415 -2.497 -48.179 1.00 53.50 241 THR A O 1
#

Secondary structure (DSSP, 8-state):
------------------------S--TTEE-SEE--S-PPP---SSHHHHHHT---TTEEEEEES-EEEEE-S-TTEE-SSEEEEEES-EEEEEEEEEEEE-TT-EEEEES-EEEEEEEEE---SSPPEEEE--TTSGGGGHHHHSSPPPPPEEES------B-THHHHTPPTT--S-----HHHHHHHHHHHSSTT------------------PPPP---------PPPPPPP-PPP-